Protein AF-A0A7G2RPE8-F1 (afdb_monomer)

Mean predicted aligned error: 5.91 Å

Secondary structure (DSSP, 8-state):
-GGG--S-EEEESPPPPPHHHHTSSTT-EEEEESS-TTTEEES-HHHHHHHTT-GGG--EEEEE--SSSS-S-EEEEE-PPP-TT--HHHHHHHHHHHHHHHHHHHHHHHHTT----B---S--EEE-GGG--HHHHHHHHHHHHTTHHHHHHHTHHHHHHHHHTT-SSBGGG-GGGGGHHHHHHHTTSS--

Nearest PDB structures (foldseek):
  4nv1-assembly2_E  TM=8.285E-01  e=4.663E-10  Francisella tularensis subsp. tularensis SCHU S4
  4pzu-assembly1_B  TM=8.183E-01  e=1.071E-08  Mycobacterium tuberculosis
  4yfy-assembly1_B  TM=7.714E-01  e=1.971E-09  Providencia alcalifaciens
  6ci5-assembly1_A  TM=8.864E-01  e=1.797E-07  Anoxybacillus ayderensis G10
  6mfz-assembly1_A  TM=8.337E-01  e=9.601E-08  Brevibacillus parabrevis

Foldseek 3Di:
DLVVQAQEAEDEPDDQDDPVVQPRHVNGYKYKAQWDFLAEWEPLRLLVCLLVLNNLRGWIWIAGDDNDTSFHWTQEIEAFDQDQPDASVNSSVRRVVRSVVSVVVQVVCVVVVNGDTHGRPHGHDYDYPVNCDPVSNVSSVVSSVVRSSVVCVVVVVVSNVVVVVPGDHYPVPDPVVVVVVVVVVVVVPPPD

Radius of gyration: 17.55 Å; Cα contacts (8 Å, |Δi|>4): 307; chains: 1; bounding box: 44×38×46 Å

Structure (mmCIF, N/CA/C/O backbone):
data_AF-A0A7G2RPE8-F1
#
_entry.id   AF-A0A7G2RPE8-F1
#
loop_
_atom_site.group_PDB
_atom_site.id
_atom_site.type_symbol
_atom_site.label_atom_id
_atom_site.label_alt_id
_atom_site.label_comp_id
_atom_site.label_asym_id
_atom_site.label_entity_id
_atom_site.label_seq_id
_atom_site.pdbx_PDB_ins_code
_atom_site.Cartn_x
_atom_site.Cartn_y
_atom_site.Cartn_z
_atom_site.occupancy
_atom_site.B_iso_or_equiv
_atom_site.auth_seq_id
_atom_site.auth_comp_id
_atom_site.auth_asym_id
_atom_site.auth_atom_id
_atom_site.pdbx_PDB_model_num
ATOM 1 N N . MET A 1 1 ? -9.613 -12.582 23.463 1.00 71.94 1 MET A N 1
ATOM 2 C CA . MET A 1 1 ? -9.744 -11.246 22.841 1.00 71.94 1 MET A CA 1
ATOM 3 C C . MET A 1 1 ? -10.713 -10.345 23.592 1.00 71.94 1 MET A C 1
ATOM 5 O O . MET A 1 1 ? -10.233 -9.363 24.126 1.00 71.94 1 MET A O 1
ATOM 9 N N . ARG A 1 2 ? -12.012 -10.669 23.733 1.00 75.06 2 ARG A N 1
ATOM 10 C CA . ARG A 1 2 ? -12.963 -9.795 24.466 1.00 75.06 2 ARG A CA 1
ATOM 11 C C . ARG A 1 2 ? -12.517 -9.439 25.895 1.00 75.06 2 ARG A C 1
ATOM 13 O O . ARG A 1 2 ? -12.570 -8.281 26.270 1.00 75.06 2 ARG A O 1
ATOM 20 N N . ASN A 1 3 ? -11.965 -10.400 26.638 1.00 85.75 3 ASN A N 1
ATOM 21 C CA . ASN A 1 3 ? -11.472 -10.167 28.005 1.00 85.75 3 ASN A CA 1
ATOM 22 C C . ASN A 1 3 ? -10.206 -9.293 28.088 1.00 85.75 3 ASN A C 1
ATOM 24 O O . ASN A 1 3 ? -9.852 -8.875 29.181 1.00 85.75 3 ASN A O 1
ATOM 28 N N . LEU A 1 4 ? -9.509 -9.055 26.969 1.00 87.19 4 LEU A N 1
ATOM 29 C CA . LEU A 1 4 ? -8.326 -8.186 26.940 1.00 87.19 4 LEU A CA 1
ATOM 30 C C . LEU A 1 4 ? -8.699 -6.708 26.777 1.00 87.19 4 LEU A C 1
ATOM 32 O O . LEU A 1 4 ? -7.850 -5.864 27.017 1.00 87.19 4 LEU A O 1
ATOM 36 N N . ASN A 1 5 ? -9.938 -6.415 26.357 1.00 87.38 5 ASN A N 1
ATOM 37 C CA . ASN A 1 5 ? -10.459 -5.067 26.122 1.00 87.38 5 ASN A CA 1
ATOM 38 C C . ASN A 1 5 ? -9.469 -4.123 25.393 1.00 87.38 5 ASN A C 1
ATOM 40 O O . ASN A 1 5 ? -9.134 -3.071 25.934 1.00 87.38 5 ASN A O 1
ATOM 44 N N . PRO A 1 6 ? -8.952 -4.506 24.207 1.00 92.38 6 PRO A N 1
ATOM 45 C CA . PRO A 1 6 ? -7.973 -3.688 23.501 1.00 92.38 6 PRO A CA 1
ATOM 46 C C . PRO A 1 6 ? -8.603 -2.390 22.982 1.00 92.38 6 PRO A C 1
ATOM 48 O O . PRO A 1 6 ? -9.714 -2.405 22.458 1.00 92.38 6 PRO A O 1
ATOM 51 N N . ASP A 1 7 ? -7.867 -1.283 23.036 1.00 92.75 7 ASP A N 1
ATOM 52 C CA . ASP A 1 7 ? -8.291 -0.028 22.405 1.00 92.75 7 ASP A CA 1
ATOM 53 C C . ASP A 1 7 ? -8.219 -0.110 20.871 1.00 92.75 7 ASP A C 1
ATOM 55 O O . ASP A 1 7 ? -9.132 0.345 20.181 1.00 92.75 7 ASP A O 1
ATOM 59 N N . VAL A 1 8 ? -7.172 -0.755 20.344 1.00 94.50 8 VAL A N 1
ATOM 60 C CA . VAL A 1 8 ? -6.906 -1.002 18.915 1.00 94.50 8 VAL A CA 1
ATOM 61 C C . VAL A 1 8 ? -6.387 -2.430 18.737 1.00 94.50 8 VAL A C 1
ATOM 63 O O . VAL A 1 8 ? -5.680 -2.958 19.594 1.00 94.50 8 VAL A O 1
ATOM 66 N N . ILE A 1 9 ? -6.688 -3.054 17.598 1.00 95.12 9 ILE A N 1
ATOM 67 C CA . ILE A 1 9 ? -5.974 -4.251 17.125 1.00 95.12 9 ILE A CA 1
ATOM 68 C C . ILE A 1 9 ? -5.207 -3.868 15.862 1.00 95.12 9 ILE A C 1
ATOM 70 O O . ILE A 1 9 ? -5.810 -3.354 14.931 1.00 95.12 9 ILE A O 1
ATOM 74 N N . ALA A 1 10 ? -3.907 -4.147 15.802 1.00 94.81 10 ALA A N 1
AT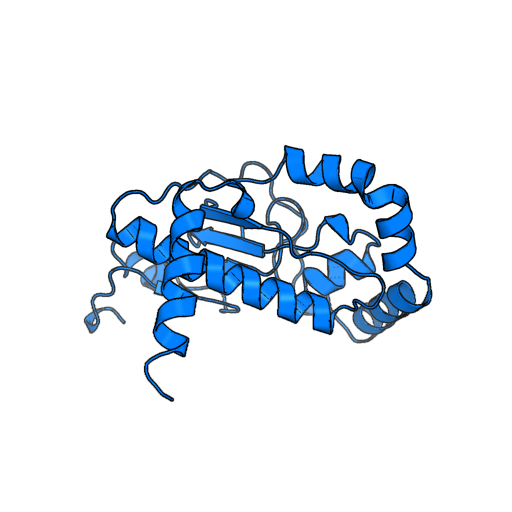OM 75 C CA . ALA A 1 10 ? -3.104 -3.966 14.594 1.00 94.81 10 ALA A CA 1
ATOM 76 C C . ALA A 1 10 ? -2.748 -5.328 13.987 1.00 94.81 10 ALA A C 1
ATOM 78 O O . ALA A 1 10 ? -2.303 -6.231 14.697 1.00 94.81 10 ALA A O 1
ATOM 79 N N . VAL A 1 11 ? -2.941 -5.477 12.677 1.00 94.44 11 VAL A N 1
ATOM 80 C CA . VAL A 1 11 ? -2.613 -6.689 11.923 1.00 94.44 11 VAL A CA 1
ATOM 81 C C . VAL A 1 11 ? -1.707 -6.383 10.732 1.00 94.44 11 VAL A C 1
ATOM 83 O O . VAL A 1 11 ? -1.686 -5.275 10.200 1.00 94.44 11 VAL A O 1
ATOM 86 N N . CYS A 1 12 ? -0.936 -7.387 10.324 1.00 90.62 12 CYS A N 1
ATOM 87 C CA . CYS A 1 12 ? -0.101 -7.377 9.129 1.00 90.62 12 CYS A CA 1
ATOM 88 C C . CYS A 1 12 ? -0.075 -8.810 8.586 1.00 90.62 12 CYS A C 1
ATOM 90 O O . CYS A 1 12 ? 0.381 -9.718 9.281 1.00 90.62 12 CYS A O 1
ATOM 92 N N . GLY A 1 13 ? -0.603 -9.033 7.380 1.00 76.88 13 GLY A N 1
ATOM 93 C CA . GLY A 1 13 ? -0.666 -10.375 6.782 1.00 76.88 13 GLY A CA 1
ATOM 94 C C . GLY A 1 13 ? -1.623 -11.349 7.490 1.00 76.88 13 GLY A C 1
ATOM 95 O O . GLY A 1 13 ? -1.329 -12.539 7.583 1.00 76.88 13 GLY A O 1
ATOM 96 N N . ALA A 1 14 ? -2.752 -10.861 8.013 1.00 73.25 14 ALA A N 1
ATOM 97 C CA . ALA A 1 14 ? -3.771 -11.706 8.638 1.00 73.25 14 ALA A CA 1
ATOM 98 C C . ALA A 1 14 ? -4.755 -12.300 7.611 1.00 73.25 14 ALA A C 1
ATOM 100 O O . ALA A 1 14 ? -5.035 -11.706 6.572 1.00 73.25 14 ALA A O 1
ATOM 101 N N . SER A 1 15 ? -5.329 -13.465 7.929 1.00 75.69 15 SER A N 1
ATOM 102 C CA . SER A 1 15 ? -6.512 -13.979 7.226 1.00 75.69 15 SER A CA 1
ATOM 103 C C . SER A 1 15 ? -7.733 -13.088 7.479 1.00 75.69 15 SER A C 1
ATOM 105 O O . SER A 1 15 ? -7.753 -12.342 8.459 1.00 75.69 15 SER A O 1
ATOM 107 N N . ILE A 1 16 ? -8.786 -13.236 6.665 1.00 79.62 16 ILE A N 1
ATOM 108 C CA . ILE A 1 16 ? -10.063 -12.527 6.855 1.00 79.62 16 ILE A CA 1
ATOM 109 C C . ILE A 1 16 ? -10.526 -12.661 8.312 1.00 79.62 16 ILE A C 1
ATOM 111 O O . ILE A 1 16 ? -10.726 -13.768 8.825 1.00 79.62 16 ILE A O 1
ATOM 115 N N . LEU A 1 17 ? -10.676 -11.518 8.979 1.00 81.50 17 LEU A N 1
ATOM 116 C CA . LEU A 1 17 ? -11.147 -11.442 10.354 1.00 81.50 17 LEU A CA 1
ATOM 117 C C . LEU A 1 17 ? -12.674 -11.527 10.373 1.00 81.50 17 LEU A C 1
ATOM 119 O O . LEU A 1 17 ? -13.359 -10.900 9.569 1.00 81.50 17 LEU A O 1
ATOM 123 N N . LYS A 1 18 ? -13.223 -12.306 11.308 1.00 84.44 18 LYS A N 1
ATOM 124 C CA . LYS A 1 18 ? -14.679 -12.404 11.492 1.00 84.44 18 LYS A CA 1
ATOM 125 C C . LYS A 1 18 ? -15.233 -11.084 12.033 1.00 84.44 18 LYS A C 1
ATOM 127 O O . LYS A 1 18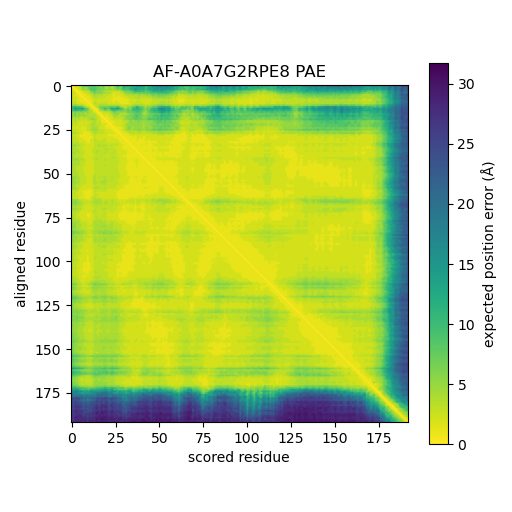 ? -14.575 -10.443 12.850 1.00 84.44 18 LYS A O 1
ATOM 132 N N . ALA A 1 19 ? -16.473 -10.747 11.674 1.00 83.81 19 ALA A N 1
ATOM 133 C CA . ALA A 1 19 ? -17.155 -9.532 12.135 1.00 83.81 19 ALA A CA 1
ATOM 134 C C . ALA A 1 19 ? -17.104 -9.353 13.668 1.00 83.81 19 ALA A C 1
ATOM 136 O O . ALA A 1 19 ? -16.764 -8.280 14.156 1.00 83.81 19 ALA A O 1
ATOM 137 N N . ASP A 1 20 ? -17.306 -10.438 14.425 1.00 86.06 20 ASP A N 1
ATOM 138 C CA . ASP A 1 20 ? -17.231 -10.437 15.894 1.00 86.06 20 ASP A CA 1
ATOM 139 C C . ASP A 1 20 ? -15.871 -10.018 16.469 1.00 86.06 20 ASP A C 1
ATOM 141 O O . ASP A 1 20 ? -15.799 -9.684 17.651 1.00 86.06 20 ASP A O 1
ATOM 145 N N . MET A 1 21 ? -14.789 -10.111 15.686 1.00 86.56 21 MET A N 1
ATOM 146 C CA . MET A 1 21 ? -13.464 -9.614 16.066 1.00 86.56 21 MET A CA 1
ATOM 147 C C . MET A 1 21 ? -13.285 -8.139 15.723 1.00 86.56 21 MET A C 1
ATOM 149 O O . MET A 1 21 ? -12.659 -7.422 16.501 1.00 86.56 21 MET A O 1
ATOM 153 N N . LEU A 1 22 ? -13.837 -7.693 14.590 1.00 86.94 22 LEU A N 1
ATOM 154 C CA . LEU A 1 22 ? -13.747 -6.302 14.139 1.00 86.94 22 LEU A CA 1
ATOM 155 C C . LEU A 1 22 ? -14.432 -5.340 15.115 1.00 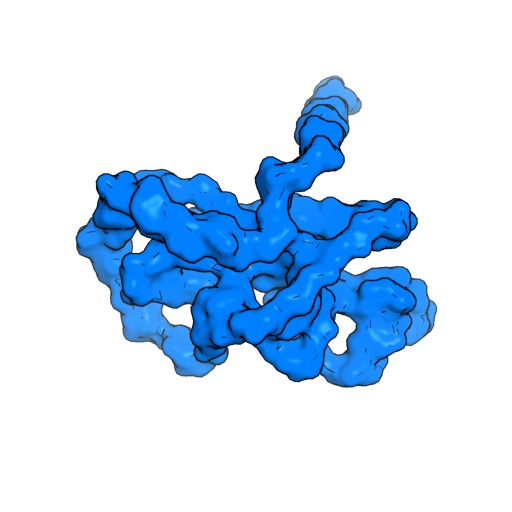86.94 22 LEU A C 1
ATOM 157 O O . LEU A 1 22 ? -13.980 -4.213 15.280 1.00 86.94 22 LEU A O 1
ATOM 161 N N . SER A 1 23 ? -15.475 -5.807 15.806 1.00 87.69 23 SER A N 1
ATOM 162 C CA . SER A 1 23 ? -16.225 -5.018 16.787 1.00 87.69 23 SER A CA 1
ATOM 163 C C . SER A 1 23 ? -15.623 -5.005 18.199 1.00 87.69 23 SER A C 1
ATOM 165 O O . SER A 1 23 ? -16.226 -4.424 19.097 1.00 87.69 23 SER A O 1
ATOM 167 N N . ILE A 1 24 ? -14.514 -5.715 18.451 1.00 91.19 24 ILE A N 1
ATOM 168 C CA . ILE A 1 24 ? -13.908 -5.794 19.794 1.00 91.19 24 ILE A CA 1
ATOM 169 C C . ILE A 1 24 ? -13.199 -4.489 20.174 1.00 91.19 24 ILE A C 1
ATOM 171 O O . ILE A 1 24 ? -13.493 -3.975 21.252 1.00 91.19 24 ILE A O 1
ATOM 175 N N . PRO A 1 25 ? -12.247 -3.973 19.371 1.00 93.31 25 PRO A N 1
ATOM 176 C CA . PRO A 1 25 ? -11.501 -2.788 19.760 1.00 93.31 25 PRO A CA 1
ATOM 177 C C . PRO A 1 25 ? -12.330 -1.514 19.632 1.00 93.31 25 PRO A C 1
ATOM 179 O O . PRO A 1 25 ? -13.000 -1.296 18.623 1.00 93.31 25 PRO A O 1
ATOM 182 N N . LYS A 1 26 ? -12.214 -0.634 20.630 1.00 91.62 26 LYS A N 1
ATOM 183 C CA . LYS A 1 26 ? -12.925 0.655 20.682 1.00 91.62 26 LYS A CA 1
ATOM 184 C C . LYS A 1 26 ? -12.671 1.524 19.448 1.00 91.62 26 LYS A C 1
ATOM 186 O O . LYS A 1 26 ? -13.580 2.202 18.978 1.00 91.62 26 LYS A O 1
ATOM 191 N N . HIS A 1 27 ? -11.443 1.508 18.945 1.00 94.12 27 HIS A N 1
ATOM 192 C CA . HIS A 1 27 ? -11.002 2.321 17.817 1.00 94.12 27 HIS A CA 1
ATOM 193 C C . HIS A 1 27 ? -10.847 1.507 16.525 1.00 94.12 27 HIS A C 1
ATOM 195 O O . HIS A 1 27 ? -10.317 2.018 15.547 1.00 94.12 27 HIS A O 1
ATOM 201 N N . GLY A 1 28 ? -11.329 0.261 16.492 1.00 93.94 28 GLY A N 1
ATOM 202 C CA . GLY A 1 28 ? -11.289 -0.584 15.302 1.00 93.94 28 GLY A CA 1
ATOM 203 C C . GLY A 1 28 ? -9.988 -1.370 15.121 1.00 93.94 28 GLY A C 1
ATOM 204 O O . GLY A 1 28 ? -9.100 -1.408 15.981 1.00 93.94 28 GLY A O 1
ATOM 205 N N . VAL A 1 29 ? -9.918 -2.071 13.991 1.00 96.31 29 VAL A N 1
ATOM 206 C CA . VAL A 1 29 ? -8.777 -2.908 13.612 1.00 96.31 29 VAL A CA 1
ATOM 207 C C . VAL A 1 29 ? -8.006 -2.214 12.497 1.00 96.31 29 VAL A C 1
ATOM 209 O O . VAL A 1 29 ? -8.590 -1.876 11.471 1.00 96.31 29 VAL A O 1
ATOM 212 N N . LEU A 1 30 ? -6.706 -2.024 12.683 1.00 97.38 30 LEU A N 1
ATOM 213 C CA . LEU A 1 30 ? -5.786 -1.485 11.690 1.00 97.38 30 LEU A CA 1
ATOM 214 C C . LEU A 1 30 ? -5.102 -2.614 10.932 1.00 97.38 30 LEU A C 1
ATOM 216 O O . LEU A 1 30 ? -4.682 -3.595 11.542 1.00 97.38 30 LEU A O 1
ATOM 220 N N . ASN A 1 31 ? -4.916 -2.446 9.629 1.00 97.69 31 ASN A N 1
ATOM 221 C CA . ASN A 1 31 ? -4.109 -3.337 8.806 1.00 97.69 31 ASN A CA 1
ATOM 222 C C . ASN A 1 31 ? -2.963 -2.577 8.140 1.00 97.69 31 ASN A C 1
ATOM 224 O O . ASN A 1 31 ? -3.161 -1.484 7.609 1.00 97.69 31 ASN A O 1
ATOM 228 N N . LEU A 1 32 ? -1.778 -3.184 8.162 1.00 97.69 32 LEU A N 1
ATOM 229 C CA . LEU A 1 32 ? -0.651 -2.823 7.311 1.00 97.69 32 LEU A CA 1
ATOM 230 C C . LEU A 1 32 ? -0.732 -3.685 6.050 1.00 97.69 32 LEU A C 1
ATOM 232 O O . LEU A 1 32 ? -0.461 -4.887 6.079 1.00 97.69 32 LEU A O 1
ATOM 236 N N . HIS A 1 33 ? -1.068 -3.043 4.938 1.00 97.75 33 HIS A N 1
ATOM 237 C CA . HIS A 1 33 ? -1.098 -3.644 3.613 1.00 97.75 33 HIS A CA 1
ATOM 238 C C . HIS A 1 33 ? 0.129 -3.224 2.796 1.00 97.75 33 HIS A C 1
ATOM 240 O O . HIS A 1 33 ? 0.474 -2.045 2.731 1.00 97.75 33 HIS A O 1
ATOM 246 N N . GLY A 1 34 ? 0.784 -4.182 2.137 1.00 97.00 34 GLY A N 1
ATOM 247 C CA . GLY A 1 34 ? 2.003 -3.966 1.345 1.00 97.00 34 GLY A CA 1
ATOM 248 C C . GLY A 1 34 ? 1.765 -3.416 -0.065 1.00 97.00 34 GLY A C 1
ATOM 249 O O . GLY A 1 34 ? 2.609 -3.599 -0.944 1.00 97.00 34 GLY A O 1
ATOM 250 N N . GLY A 1 35 ? 0.596 -2.836 -0.331 1.00 97.12 35 GLY A N 1
ATOM 251 C CA . GLY A 1 35 ? 0.254 -2.219 -1.608 1.00 97.12 35 GLY A CA 1
ATOM 252 C C . GLY A 1 35 ? -0.461 -0.887 -1.425 1.00 97.12 35 GLY A C 1
ATOM 253 O O . GLY A 1 35 ? -0.950 -0.557 -0.345 1.00 97.12 35 GLY A O 1
ATOM 254 N N . LEU A 1 36 ? -0.545 -0.117 -2.507 1.00 97.88 36 LEU A N 1
ATOM 255 C CA . LEU A 1 36 ? -1.416 1.054 -2.594 1.00 97.88 36 LEU A CA 1
ATOM 256 C C . LEU A 1 36 ? -2.830 0.578 -2.955 1.00 97.88 36 LEU A C 1
ATOM 258 O O . LEU A 1 36 ? -3.049 0.158 -4.091 1.00 97.88 36 LEU A O 1
ATOM 262 N N . SER A 1 37 ? -3.778 0.599 -2.013 1.00 97.56 37 SER A N 1
ATOM 263 C CA . SER A 1 37 ? -5.096 -0.057 -2.157 1.00 97.56 37 SER A CA 1
ATOM 264 C C . SER A 1 37 ? -5.935 0.391 -3.364 1.00 97.56 37 SER A C 1
ATOM 266 O O . SER A 1 37 ? -6.759 -0.374 -3.871 1.00 97.56 37 SER A O 1
ATOM 268 N N . GLN A 1 38 ? -5.710 1.597 -3.880 1.00 96.94 38 GLN A N 1
ATOM 269 C CA . GLN A 1 38 ? -6.339 2.106 -5.101 1.00 96.94 38 GLN A CA 1
ATOM 270 C C . GLN A 1 38 ? -5.776 1.484 -6.391 1.00 96.94 38 GLN A C 1
ATOM 272 O O . GLN A 1 38 ? -6.420 1.540 -7.435 1.00 96.94 38 GLN A O 1
ATOM 277 N N . PHE A 1 39 ? -4.618 0.823 -6.318 1.00 97.56 39 PHE A N 1
ATOM 278 C CA . PHE A 1 39 ? -3.953 0.168 -7.447 1.00 97.56 39 PHE A CA 1
ATOM 279 C C . PHE A 1 39 ? -3.818 -1.353 -7.266 1.00 97.56 39 PHE A C 1
ATOM 281 O O . PHE A 1 39 ? -4.097 -2.110 -8.203 1.00 97.56 39 PHE A O 1
ATOM 288 N N . TYR A 1 40 ? -3.426 -1.798 -6.068 1.00 98.00 40 TYR A N 1
ATOM 289 C CA . TYR A 1 40 ? -3.072 -3.177 -5.730 1.00 98.00 40 TYR A CA 1
ATOM 290 C C . TYR A 1 40 ? -3.580 -3.559 -4.335 1.00 98.00 40 TYR A C 1
ATOM 292 O O . TYR A 1 40 ? -3.121 -3.021 -3.328 1.00 98.00 40 TYR A O 1
ATOM 300 N N . ARG A 1 41 ? -4.485 -4.536 -4.280 1.00 97.62 41 ARG A N 1
ATOM 301 C CA . ARG A 1 41 ? -5.055 -5.137 -3.063 1.00 97.62 41 ARG A CA 1
ATOM 302 C C . ARG A 1 41 ? -4.732 -6.625 -2.995 1.00 97.62 41 ARG A C 1
ATOM 304 O O . ARG A 1 41 ? -4.507 -7.256 -4.031 1.00 97.62 41 ARG A O 1
ATOM 311 N N . GLY A 1 42 ? -4.780 -7.192 -1.798 1.00 95.81 42 GLY A N 1
ATOM 312 C CA . GLY A 1 42 ? -4.531 -8.600 -1.538 1.00 95.81 42 GLY A CA 1
ATOM 313 C C . GLY A 1 42 ? -3.050 -8.908 -1.342 1.00 95.81 42 GLY A C 1
ATOM 314 O O . GLY A 1 42 ? -2.326 -8.194 -0.659 1.00 95.81 42 GLY A O 1
ATOM 315 N N . LEU A 1 43 ? -2.586 -10.013 -1.914 1.00 96.00 43 LEU A N 1
ATOM 316 C CA . LEU A 1 43 ? -1.285 -10.594 -1.586 1.00 96.00 43 LEU A CA 1
ATOM 317 C C . LEU A 1 43 ? -0.238 -10.325 -2.670 1.00 96.00 43 LEU A C 1
ATOM 319 O O . LEU A 1 43 ? -0.569 -10.103 -3.833 1.00 96.00 43 LEU A O 1
ATOM 323 N N . PHE A 1 44 ? 1.042 -10.396 -2.287 1.00 96.81 44 PHE A N 1
ATOM 324 C CA . PHE A 1 44 ? 2.196 -10.285 -3.194 1.00 96.81 44 PHE A CA 1
ATOM 325 C C . PHE A 1 44 ? 2.201 -8.999 -4.041 1.00 96.81 44 PHE A C 1
ATOM 327 O O . PHE A 1 44 ? 2.674 -8.985 -5.174 1.00 96.81 44 PHE A O 1
ATOM 334 N N . THR A 1 45 ? 1.652 -7.902 -3.519 1.00 97.75 45 THR A N 1
ATOM 335 C CA . THR A 1 45 ? 1.436 -6.653 -4.268 1.00 97.75 45 THR A CA 1
ATOM 336 C C . THR A 1 45 ? 2.724 -6.033 -4.801 1.00 97.75 45 THR A C 1
ATOM 338 O O . THR A 1 45 ? 2.729 -5.544 -5.930 1.00 97.75 45 THR A O 1
ATOM 341 N N . THR A 1 46 ? 3.829 -6.119 -4.055 1.00 98.06 46 THR A N 1
ATOM 342 C CA . THR A 1 46 ? 5.161 -5.719 -4.538 1.00 98.06 46 THR A CA 1
ATOM 343 C C . THR A 1 46 ? 5.582 -6.541 -5.757 1.00 98.06 46 THR A C 1
ATOM 345 O O . THR A 1 46 ? 5.981 -5.977 -6.775 1.00 98.06 46 THR A O 1
ATOM 348 N N . ASP A 1 47 ? 5.455 -7.869 -5.698 1.00 98.44 47 ASP A N 1
ATOM 349 C CA . ASP A 1 47 ? 5.780 -8.745 -6.823 1.00 98.44 47 ASP A CA 1
ATOM 350 C C . ASP A 1 47 ? 4.879 -8.481 -8.032 1.00 98.44 47 ASP A C 1
ATOM 352 O O . ASP A 1 47 ? 5.373 -8.457 -9.158 1.00 98.44 47 ASP A O 1
ATOM 356 N N . TRP A 1 48 ? 3.580 -8.252 -7.820 1.00 98.56 48 TRP A N 1
ATOM 357 C CA . TRP A 1 48 ? 2.638 -7.949 -8.897 1.00 98.56 48 TRP A CA 1
ATOM 358 C C . TRP A 1 48 ? 2.923 -6.612 -9.579 1.00 98.56 48 TRP A C 1
ATOM 360 O O . TRP A 1 48 ? 2.824 -6.527 -10.803 1.00 98.56 48 TRP A O 1
ATOM 370 N N . ALA A 1 49 ? 3.326 -5.588 -8.827 1.00 98.38 49 ALA A N 1
ATOM 371 C CA . ALA A 1 49 ? 3.751 -4.312 -9.395 1.00 98.38 49 ALA A CA 1
ATOM 372 C C . ALA A 1 49 ? 4.954 -4.500 -10.336 1.00 98.38 49 ALA A C 1
ATOM 374 O O . ALA A 1 49 ? 4.940 -4.031 -11.474 1.00 98.38 49 ALA A O 1
ATOM 375 N N . ILE A 1 50 ? 5.955 -5.282 -9.923 1.00 98.62 50 ILE A N 1
ATOM 376 C CA . ILE A 1 50 ? 7.107 -5.615 -10.774 1.00 98.62 50 ILE A CA 1
ATOM 377 C C . ILE A 1 50 ? 6.700 -6.495 -11.964 1.00 98.62 50 ILE A C 1
ATOM 379 O O . ILE A 1 50 ? 7.106 -6.230 -13.098 1.00 98.62 50 ILE A O 1
ATOM 383 N N . TYR A 1 51 ? 5.860 -7.507 -11.739 1.00 98.69 51 TYR A N 1
ATOM 384 C CA . TYR A 1 51 ? 5.324 -8.394 -12.775 1.00 98.69 51 TYR A CA 1
ATOM 385 C C . TYR A 1 51 ? 4.633 -7.603 -13.899 1.00 98.69 51 TYR A C 1
ATOM 387 O O . TYR A 1 51 ? 4.888 -7.847 -15.084 1.00 98.69 51 TYR A O 1
ATOM 395 N N . ASN A 1 52 ? 3.815 -6.615 -13.524 1.00 98.56 52 ASN A N 1
ATOM 396 C CA . ASN A 1 52 ? 3.067 -5.747 -14.436 1.00 98.56 52 ASN A CA 1
ATOM 397 C C . ASN A 1 52 ? 3.910 -4.621 -15.051 1.00 98.56 52 ASN A C 1
ATOM 399 O O . ASN A 1 52 ? 3.391 -3.842 -15.845 1.00 98.56 52 ASN A O 1
ATOM 403 N N . ARG A 1 53 ? 5.208 -4.545 -14.732 1.00 98.38 53 ARG A N 1
ATOM 404 C CA . ARG A 1 53 ? 6.105 -3.452 -15.136 1.00 98.38 53 ARG A CA 1
ATOM 405 C C . ARG A 1 53 ? 5.644 -2.085 -14.633 1.00 98.38 53 ARG A C 1
ATOM 407 O O . ARG A 1 53 ? 5.845 -1.086 -15.316 1.00 98.38 53 ARG A O 1
ATOM 414 N N . GLU A 1 54 ? 5.097 -2.034 -13.423 1.00 98.19 54 GLU A N 1
ATOM 415 C CA . GLU A 1 54 ? 4.622 -0.828 -12.736 1.00 98.19 54 GLU A CA 1
ATOM 416 C C . GLU A 1 54 ? 5.344 -0.585 -11.385 1.00 98.19 54 GLU A C 1
ATOM 418 O O . GLU A 1 54 ? 4.688 -0.569 -10.339 1.00 98.19 54 GLU A O 1
ATOM 423 N N . PRO A 1 55 ? 6.683 -0.404 -11.335 1.00 98.44 55 PRO A N 1
ATOM 424 C CA . PRO A 1 55 ? 7.379 -0.164 -10.066 1.00 98.44 55 PRO A CA 1
ATOM 425 C C . PRO A 1 55 ? 6.889 1.081 -9.311 1.00 98.44 55 PRO A C 1
ATOM 427 O O . PRO A 1 55 ? 6.986 1.134 -8.088 1.00 98.44 55 PRO A O 1
ATOM 430 N N . GLU A 1 56 ? 6.306 2.065 -10.000 1.00 97.69 56 GLU A N 1
ATOM 431 C CA . GLU A 1 56 ? 5.705 3.242 -9.370 1.00 97.69 56 GLU A CA 1
ATOM 432 C C . GLU A 1 56 ? 4.537 2.899 -8.432 1.00 97.69 56 GLU A C 1
ATOM 434 O O . GLU A 1 56 ? 4.243 3.661 -7.516 1.00 97.69 56 GLU A O 1
ATOM 439 N N . CYS A 1 57 ? 3.892 1.745 -8.617 1.00 97.88 57 CYS A N 1
ATOM 440 C CA . CYS A 1 57 ? 2.780 1.291 -7.785 1.00 97.88 57 CYS A CA 1
ATOM 441 C C . CYS A 1 57 ? 3.228 0.578 -6.496 1.00 97.88 57 CYS A C 1
ATOM 443 O O . CYS A 1 57 ? 2.379 0.210 -5.680 1.00 97.88 57 CYS A O 1
ATOM 445 N N . VAL A 1 58 ? 4.536 0.364 -6.298 1.00 98.44 58 VAL A N 1
ATOM 446 C CA . VAL A 1 58 ? 5.076 -0.194 -5.051 1.00 98.44 58 VAL A CA 1
ATOM 447 C C . VAL A 1 58 ? 4.903 0.828 -3.928 1.00 98.44 58 VAL A C 1
ATOM 449 O O . VAL A 1 58 ? 5.344 1.974 -4.030 1.00 98.44 58 VAL A O 1
ATOM 452 N N . GLY A 1 59 ? 4.278 0.397 -2.837 1.00 98.06 59 GLY A N 1
ATOM 453 C CA . GLY A 1 59 ? 3.996 1.224 -1.671 1.00 98.06 59 GLY A CA 1
ATOM 454 C C . GLY A 1 59 ? 3.283 0.430 -0.589 1.00 98.06 59 GLY A C 1
ATOM 455 O O . GLY A 1 59 ? 3.038 -0.759 -0.757 1.00 98.06 59 GLY A O 1
ATOM 456 N N . ALA A 1 60 ? 2.951 1.085 0.515 1.00 98.38 60 ALA A N 1
ATOM 457 C CA . ALA A 1 60 ? 2.176 0.504 1.604 1.00 98.38 60 ALA A CA 1
ATOM 458 C C . ALA A 1 60 ? 0.974 1.389 1.941 1.00 98.38 60 ALA A C 1
ATOM 460 O O . ALA A 1 60 ? 1.006 2.604 1.735 1.00 98.38 60 ALA A O 1
ATOM 461 N N . THR A 1 61 ? -0.059 0.762 2.495 1.00 98.56 61 THR A N 1
ATOM 462 C CA . THR A 1 61 ? -1.271 1.406 3.002 1.00 98.56 61 THR A CA 1
ATOM 463 C C . THR A 1 61 ? -1.509 0.946 4.438 1.00 98.56 61 THR A C 1
ATOM 465 O O . THR A 1 61 ? -1.569 -0.254 4.697 1.00 98.56 61 THR A O 1
ATOM 468 N N . VAL A 1 62 ? -1.683 1.884 5.367 1.00 98.50 62 VAL A N 1
ATOM 469 C CA . VAL A 1 62 ? -2.271 1.613 6.685 1.00 98.50 62 VAL A CA 1
ATOM 470 C C . VAL A 1 62 ? -3.718 2.075 6.654 1.00 98.50 62 VAL A C 1
ATOM 472 O O . VAL A 1 62 ? -3.990 3.239 6.361 1.00 98.50 62 VAL A O 1
ATOM 475 N N . HIS A 1 63 ? -4.646 1.164 6.926 1.00 98.00 63 HIS A N 1
ATOM 476 C CA . HIS A 1 63 ? -6.081 1.421 6.824 1.00 98.00 63 HIS A CA 1
ATOM 477 C C . HIS A 1 63 ? -6.863 0.698 7.922 1.00 98.00 63 HIS A C 1
ATOM 479 O O . HIS A 1 63 ? -6.370 -0.255 8.531 1.00 98.00 63 HIS A O 1
ATOM 485 N N . PHE A 1 64 ? -8.104 1.123 8.148 1.00 97.25 64 PHE A N 1
ATOM 486 C CA . PHE A 1 64 ? -9.053 0.364 8.954 1.00 97.25 64 PHE A CA 1
ATOM 487 C C . PHE A 1 64 ? -9.530 -0.873 8.193 1.00 97.25 64 PHE A C 1
ATOM 489 O O . PHE A 1 64 ? -9.817 -0.812 6.997 1.00 97.25 64 PHE A O 1
ATOM 496 N N . VAL A 1 65 ? -9.622 -2.014 8.870 1.00 95.44 65 VAL A N 1
ATOM 497 C CA . VAL A 1 65 ? -10.165 -3.242 8.283 1.00 95.44 65 VAL A CA 1
ATOM 498 C C . VAL A 1 65 ? -11.664 -3.070 8.047 1.00 95.44 65 VAL A C 1
ATOM 500 O O . VAL A 1 65 ? -12.401 -2.658 8.942 1.00 95.44 65 VAL A O 1
ATOM 503 N N . SER A 1 66 ? -12.099 -3.412 6.837 1.00 91.56 66 SER A N 1
ATOM 504 C CA . SER A 1 66 ? -13.502 -3.461 6.425 1.00 91.56 66 SER A CA 1
ATOM 505 C C . SER A 1 66 ? -13.929 -4.926 6.206 1.00 91.56 66 SER A C 1
ATOM 507 O O . SER A 1 66 ? -13.142 -5.846 6.430 1.00 91.56 66 SER A O 1
ATOM 509 N N . GLU A 1 67 ? -15.172 -5.171 5.786 1.00 88.31 67 GLU A N 1
ATOM 510 C CA . GLU A 1 67 ? -15.617 -6.511 5.370 1.00 88.31 67 GLU A CA 1
ATOM 511 C C . GLU A 1 67 ? -14.893 -7.019 4.107 1.00 88.31 67 GLU A C 1
ATOM 513 O O . GLU A 1 67 ? -14.803 -8.227 3.882 1.00 88.31 67 GLU A O 1
ATOM 518 N N . GLY A 1 68 ? -14.393 -6.106 3.269 1.00 90.56 68 GLY A N 1
ATOM 519 C CA . GLY A 1 68 ? -13.651 -6.421 2.055 1.00 90.56 68 GLY A CA 1
ATOM 520 C C . GLY A 1 68 ? -12.142 -6.589 2.268 1.00 90.56 68 GLY A C 1
ATOM 521 O O . GLY A 1 68 ? -11.602 -6.433 3.361 1.00 90.56 68 GLY A O 1
ATOM 522 N N . VAL A 1 69 ? -11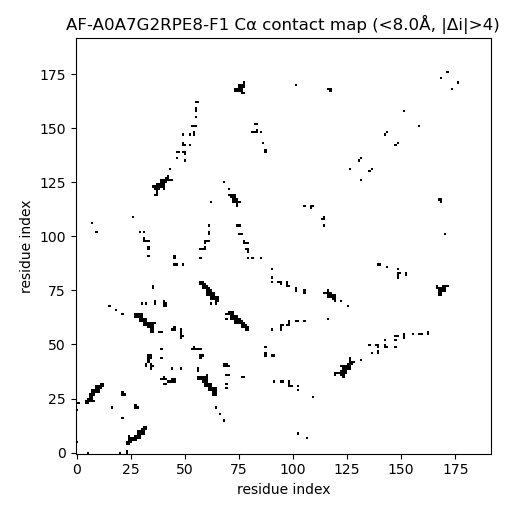.441 -6.934 1.182 1.00 93.44 69 VAL A N 1
ATOM 523 C CA . VAL A 1 69 ? -9.980 -7.120 1.184 1.00 93.44 69 VAL A CA 1
ATOM 524 C C . VAL A 1 69 ? -9.289 -5.805 0.836 1.00 93.44 69 VAL A C 1
ATOM 526 O O . VAL A 1 69 ? -9.477 -5.288 -0.272 1.00 93.44 69 VAL A O 1
ATOM 529 N N . ASP A 1 70 ? -8.495 -5.304 1.786 1.00 95.06 70 ASP A N 1
ATOM 530 C CA . ASP A 1 70 ? -7.656 -4.099 1.701 1.00 95.06 70 ASP A CA 1
ATOM 531 C C . ASP A 1 70 ? -8.373 -2.874 1.112 1.00 95.06 70 ASP A C 1
ATOM 533 O O . ASP A 1 70 ? -7.821 -2.158 0.273 1.00 95.06 70 ASP A O 1
ATOM 537 N N . ASP A 1 71 ? -9.633 -2.661 1.500 1.00 95.25 71 ASP A N 1
ATOM 538 C CA . ASP A 1 71 ? -10.520 -1.655 0.905 1.00 95.25 71 ASP A CA 1
ATOM 539 C C . ASP A 1 71 ? -11.217 -0.722 1.904 1.00 95.25 71 ASP A C 1
ATOM 541 O O . ASP A 1 71 ? -12.163 -0.026 1.531 1.00 95.25 71 ASP A O 1
ATOM 545 N N . GLY A 1 72 ? -10.775 -0.732 3.161 1.00 95.81 72 GLY A N 1
ATOM 546 C CA . GLY A 1 72 ? -11.290 0.174 4.179 1.00 95.81 72 GLY A CA 1
ATOM 547 C C . GLY A 1 72 ? -10.662 1.563 4.123 1.00 95.81 72 GLY A C 1
ATOM 548 O O . GLY A 1 72 ? -9.814 1.859 3.277 1.00 95.81 72 GLY A O 1
ATOM 549 N N . ASP A 1 73 ? -11.094 2.416 5.048 1.00 97.75 73 ASP A N 1
ATOM 550 C CA . ASP A 1 73 ? -10.673 3.813 5.099 1.00 97.75 73 ASP A CA 1
ATOM 551 C C . ASP A 1 73 ? -9.182 3.926 5.422 1.00 97.75 73 ASP A C 1
ATOM 553 O O . ASP A 1 73 ? -8.667 3.323 6.367 1.00 97.75 73 ASP A O 1
ATOM 557 N N . VAL A 1 74 ? -8.484 4.709 4.609 1.00 98.38 74 VAL A N 1
ATOM 558 C CA . VAL A 1 74 ? -7.030 4.809 4.585 1.00 98.38 74 VAL A CA 1
ATOM 559 C C . VAL A 1 74 ? -6.565 5.873 5.566 1.00 98.38 74 VAL A C 1
ATOM 561 O O . VAL A 1 74 ? -6.966 7.030 5.462 1.00 98.38 74 VAL A O 1
ATOM 564 N N . ILE A 1 75 ? -5.685 5.490 6.489 1.00 97.94 75 ILE A N 1
ATOM 565 C CA . ILE A 1 75 ? -5.032 6.410 7.427 1.00 97.94 75 ILE A CA 1
ATOM 566 C C . ILE A 1 75 ? -3.793 7.005 6.769 1.00 97.94 75 ILE A C 1
ATOM 568 O O . ILE A 1 75 ? -3.678 8.222 6.698 1.00 97.94 75 ILE A O 1
ATOM 572 N N . TYR A 1 76 ? -2.906 6.151 6.246 1.00 98.25 76 TYR A N 1
ATOM 573 C CA . TYR A 1 76 ? -1.653 6.562 5.618 1.00 98.25 76 TYR A CA 1
ATOM 574 C C . TYR A 1 76 ? -1.339 5.747 4.373 1.00 98.25 76 TYR A C 1
ATOM 576 O O . TYR A 1 76 ? -1.552 4.532 4.342 1.00 98.25 76 TYR A O 1
ATOM 584 N N . GLN A 1 77 ? -0.748 6.409 3.380 1.00 98.19 77 GLN A N 1
ATOM 585 C CA . GLN A 1 77 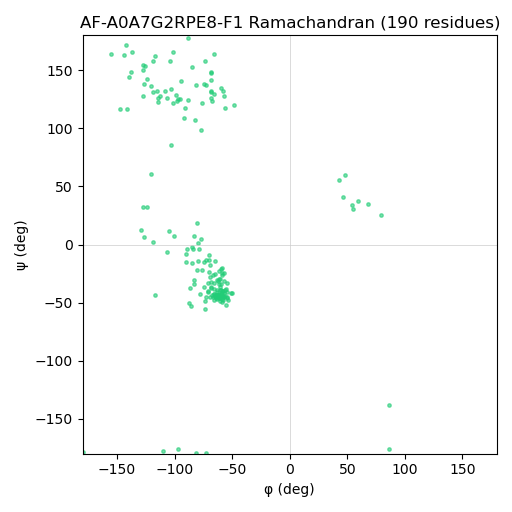? -0.045 5.746 2.287 1.00 98.19 77 GLN A CA 1
ATOM 586 C C . GLN A 1 77 ? 1.359 6.294 2.131 1.00 98.19 77 GLN A C 1
ATOM 588 O O . GLN A 1 77 ? 1.626 7.472 2.361 1.00 98.19 77 GLN A O 1
ATOM 593 N N . GLY A 1 78 ? 2.255 5.438 1.666 1.00 97.44 78 GLY A N 1
ATOM 594 C CA . GLY A 1 78 ? 3.615 5.840 1.370 1.00 97.44 78 GLY A CA 1
ATOM 595 C C . GLY A 1 78 ? 4.249 4.939 0.332 1.00 97.44 78 GLY A C 1
ATOM 596 O O . GLY A 1 78 ? 3.788 3.827 0.063 1.00 97.44 78 GLY A O 1
ATOM 597 N N . ARG A 1 79 ? 5.345 5.429 -0.239 1.00 97.44 79 ARG A N 1
ATOM 598 C CA . ARG A 1 79 ? 6.150 4.690 -1.205 1.00 97.44 79 ARG A CA 1
ATOM 599 C C . ARG A 1 79 ? 7.604 4.660 -0.751 1.00 97.44 79 ARG A C 1
ATOM 601 O O . ARG A 1 79 ? 8.103 5.685 -0.288 1.00 97.44 79 ARG A O 1
ATOM 608 N N . PRO A 1 80 ? 8.295 3.516 -0.870 1.00 97.00 80 PRO A N 1
ATOM 609 C CA . PRO A 1 80 ? 9.721 3.472 -0.605 1.00 97.00 80 PRO A CA 1
ATOM 610 C C . PRO A 1 80 ? 10.506 4.136 -1.742 1.00 97.00 80 PRO A C 1
ATOM 612 O O . PRO A 1 80 ? 10.055 4.196 -2.888 1.00 97.00 80 PRO A O 1
ATOM 615 N N . GLU A 1 81 ? 11.729 4.568 -1.443 1.00 96.75 81 GLU A N 1
ATOM 616 C CA . GLU A 1 81 ? 12.702 4.886 -2.484 1.00 96.75 81 GLU A CA 1
ATOM 617 C C . GLU A 1 81 ? 13.113 3.598 -3.217 1.00 96.75 81 GLU A C 1
ATOM 619 O O . GLU A 1 81 ? 13.602 2.642 -2.603 1.00 96.75 81 GLU A O 1
ATOM 624 N N . ILE A 1 82 ? 12.932 3.598 -4.536 1.00 98.31 82 ILE A N 1
ATOM 625 C CA . ILE A 1 82 ? 13.348 2.518 -5.432 1.00 98.31 82 ILE A CA 1
ATOM 626 C C . ILE A 1 82 ? 14.674 2.914 -6.080 1.00 98.31 82 ILE A C 1
ATOM 628 O O . ILE A 1 82 ? 14.782 4.010 -6.632 1.00 98.31 82 ILE A O 1
ATOM 632 N N . LYS A 1 83 ? 15.653 2.016 -6.011 1.00 98.25 83 LYS A N 1
ATOM 633 C CA . LYS A 1 83 ? 17.012 2.147 -6.546 1.00 98.25 83 LYS A CA 1
ATOM 634 C C . LYS A 1 83 ? 17.258 1.101 -7.626 1.00 98.25 83 LYS A C 1
ATOM 636 O O . LYS A 1 83 ? 16.533 0.117 -7.699 1.00 98.25 83 LYS A O 1
ATOM 641 N N . GLU A 1 84 ? 18.275 1.319 -8.449 1.00 97.81 84 GLU A N 1
ATOM 642 C CA . GLU A 1 84 ? 18.594 0.485 -9.616 1.00 97.81 84 GLU A CA 1
ATOM 643 C C . GLU A 1 84 ? 18.792 -0.996 -9.251 1.00 97.81 84 GLU A C 1
ATOM 645 O O . GLU A 1 84 ? 18.332 -1.891 -9.953 1.00 97.81 84 GLU A O 1
ATOM 650 N N . GLU A 1 85 ? 19.434 -1.251 -8.115 1.00 97.69 85 GLU A N 1
ATOM 651 C CA . GLU A 1 85 ? 19.745 -2.579 -7.593 1.00 97.69 85 GLU A CA 1
ATOM 652 C C . GLU A 1 85 ? 18.563 -3.283 -6.904 1.00 97.69 85 GLU A C 1
ATOM 654 O O . GLU A 1 85 ? 18.695 -4.432 -6.470 1.00 97.69 85 GLU A O 1
ATOM 659 N N . ASP A 1 86 ? 17.414 -2.612 -6.771 1.00 98.56 86 ASP A N 1
ATOM 660 C CA . ASP A 1 86 ? 16.266 -3.193 -6.092 1.00 98.56 86 ASP A CA 1
ATOM 661 C C . ASP A 1 86 ? 15.642 -4.356 -6.865 1.00 98.56 86 ASP A C 1
ATOM 663 O O . ASP A 1 86 ? 15.555 -4.403 -8.091 1.00 98.56 86 ASP A O 1
ATOM 667 N N . HIS A 1 87 ? 15.113 -5.298 -6.098 1.00 97.94 87 HIS A N 1
ATOM 668 C CA . HIS A 1 87 ? 14.393 -6.461 -6.587 1.00 97.94 87 HIS A CA 1
ATOM 669 C C . HIS A 1 87 ? 13.219 -6.770 -5.642 1.00 97.94 87 HIS A C 1
ATOM 671 O O . HIS A 1 87 ? 13.144 -6.191 -4.556 1.00 97.94 87 HIS A O 1
ATOM 677 N N . PRO A 1 88 ? 12.298 -7.698 -5.976 1.00 97.19 88 PRO A N 1
ATOM 678 C CA . PRO A 1 88 ? 11.071 -7.898 -5.200 1.00 97.19 88 PRO A CA 1
ATOM 679 C C . PRO A 1 88 ? 11.300 -8.072 -3.693 1.00 97.19 88 PRO A C 1
ATOM 681 O O . PRO A 1 88 ? 10.608 -7.449 -2.894 1.00 97.19 88 PRO A O 1
ATOM 684 N N . ASN A 1 89 ? 12.328 -8.831 -3.292 1.00 97.62 89 ASN A N 1
ATOM 685 C CA . ASN A 1 89 ? 12.641 -9.017 -1.871 1.00 97.62 89 ASN A CA 1
ATOM 686 C C . ASN A 1 89 ? 13.123 -7.726 -1.171 1.00 97.62 89 ASN A C 1
ATOM 688 O O . ASN A 1 89 ? 12.650 -7.445 -0.073 1.00 97.62 89 ASN A O 1
ATOM 692 N N . SER A 1 90 ? 14.027 -6.939 -1.777 1.00 98.50 90 SER A N 1
ATOM 693 C CA . SER A 1 90 ? 14.523 -5.694 -1.160 1.00 98.50 90 SER A CA 1
ATOM 694 C C . SER A 1 90 ? 13.413 -4.644 -1.087 1.00 98.50 90 SER A C 1
ATOM 696 O O . SER A 1 90 ? 13.268 -3.949 -0.083 1.00 98.50 90 SER A O 1
ATOM 698 N N . LEU A 1 91 ? 12.561 -4.587 -2.114 1.00 98.56 91 LEU A N 1
ATOM 699 C CA . LEU A 1 91 ? 11.379 -3.731 -2.130 1.00 98.56 91 LEU A CA 1
ATOM 700 C C . LEU A 1 91 ? 10.375 -4.142 -1.056 1.00 98.56 91 LEU A C 1
ATOM 702 O O . LEU A 1 91 ? 9.868 -3.278 -0.350 1.00 98.56 91 LEU A O 1
ATOM 706 N N . CYS A 1 92 ? 10.121 -5.440 -0.884 1.00 97.69 92 CYS A N 1
ATOM 707 C CA . CYS A 1 92 ? 9.244 -5.940 0.172 1.00 97.69 92 CYS A CA 1
ATOM 708 C C . CYS A 1 92 ? 9.755 -5.539 1.566 1.00 97.69 92 CYS A C 1
ATOM 710 O O . CYS A 1 92 ? 8.979 -5.053 2.385 1.00 97.69 92 CYS A O 1
ATOM 712 N N . GLU A 1 93 ? 11.066 -5.639 1.812 1.00 98.00 93 GLU A N 1
ATOM 713 C CA . GLU A 1 93 ? 11.680 -5.180 3.063 1.00 98.00 93 GLU A CA 1
ATOM 714 C C . GLU A 1 93 ? 11.482 -3.671 3.282 1.00 98.00 93 GLU A C 1
ATOM 716 O O . GLU A 1 93 ? 11.081 -3.245 4.368 1.00 98.00 93 GLU A O 1
ATOM 721 N N . LYS A 1 94 ? 11.715 -2.850 2.251 1.00 98.38 94 LYS A N 1
ATOM 722 C CA . LYS A 1 94 ? 11.498 -1.397 2.322 1.00 98.38 94 LYS A CA 1
ATOM 723 C C . LYS A 1 94 ? 10.031 -1.045 2.583 1.00 98.38 94 LYS A C 1
ATOM 725 O O . LYS A 1 94 ? 9.753 -0.186 3.417 1.00 98.38 94 LYS A O 1
ATOM 730 N N . VAL A 1 95 ? 9.103 -1.720 1.904 1.00 98.31 95 VAL A N 1
ATOM 731 C CA . VAL A 1 95 ? 7.652 -1.563 2.090 1.00 98.31 95 VAL A CA 1
ATOM 732 C C . VAL A 1 95 ? 7.247 -1.943 3.513 1.00 98.31 95 VAL A C 1
ATOM 734 O O . VAL A 1 95 ? 6.503 -1.198 4.144 1.00 98.31 95 VAL A O 1
ATOM 737 N N . ALA A 1 96 ? 7.768 -3.048 4.051 1.00 96.94 96 ALA A N 1
ATOM 738 C CA . ALA A 1 96 ? 7.486 -3.471 5.418 1.00 96.94 96 ALA A CA 1
ATOM 739 C C . ALA A 1 96 ? 7.990 -2.445 6.446 1.00 96.94 96 ALA A C 1
ATOM 741 O O . ALA A 1 96 ? 7.233 -2.049 7.330 1.00 96.94 96 ALA A O 1
ATOM 742 N N . LYS A 1 97 ? 9.231 -1.954 6.303 1.00 97.06 97 LYS A N 1
ATOM 743 C CA . LYS A 1 97 ? 9.793 -0.910 7.182 1.00 97.06 97 LYS A CA 1
ATOM 744 C C . LYS A 1 97 ? 8.945 0.363 7.166 1.00 97.06 97 LYS A C 1
ATOM 746 O O . LYS A 1 97 ? 8.589 0.870 8.227 1.00 97.06 97 LYS A O 1
ATOM 751 N N . LEU A 1 98 ? 8.578 0.835 5.975 1.00 97.62 98 LEU A N 1
ATOM 752 C CA . LEU A 1 98 ? 7.703 1.994 5.803 1.00 97.62 98 LEU A CA 1
ATOM 753 C C . LEU A 1 98 ? 6.320 1.761 6.432 1.00 97.62 98 LEU A C 1
ATOM 755 O O . LEU A 1 98 ? 5.819 2.607 7.166 1.00 97.62 98 LEU A O 1
ATOM 759 N N . GLY A 1 99 ? 5.717 0.597 6.189 1.00 97.44 99 GLY A N 1
ATOM 760 C CA . GLY A 1 99 ? 4.430 0.210 6.765 1.00 97.44 99 GLY A CA 1
ATOM 761 C C . GLY A 1 99 ? 4.434 0.201 8.292 1.00 97.44 99 GLY A C 1
ATOM 762 O O . GLY A 1 99 ? 3.490 0.688 8.909 1.00 97.44 99 GLY A O 1
ATOM 763 N N . VAL A 1 100 ? 5.505 -0.302 8.912 1.00 96.75 100 VAL A N 1
ATOM 764 C CA . VAL A 1 100 ? 5.652 -0.312 10.375 1.00 96.75 100 VAL A CA 1
ATOM 765 C C . VAL A 1 100 ? 5.741 1.110 10.922 1.00 96.75 100 VAL A C 1
ATOM 767 O O . VAL A 1 100 ? 5.048 1.425 11.887 1.00 96.75 100 VAL A O 1
ATOM 770 N N . GLN A 1 101 ? 6.520 1.990 10.285 1.00 96.19 101 GLN A N 1
ATOM 771 C CA . GLN A 1 101 ? 6.590 3.404 10.672 1.00 96.19 101 GLN A CA 1
ATOM 772 C C . GLN A 1 101 ? 5.210 4.073 10.606 1.00 96.19 101 GLN A C 1
ATOM 774 O O . GLN A 1 101 ? 4.800 4.740 11.558 1.00 96.19 101 GLN A O 1
ATOM 779 N N . MET A 1 102 ? 4.462 3.835 9.524 1.00 97.56 102 MET A N 1
ATOM 780 C CA . MET A 1 102 ? 3.092 4.332 9.372 1.00 97.56 102 MET A CA 1
ATOM 781 C C . MET A 1 102 ? 2.151 3.784 10.448 1.00 97.56 102 MET A C 1
ATOM 783 O O . MET A 1 102 ? 1.352 4.538 10.995 1.00 97.56 102 MET A O 1
ATOM 787 N N . MET A 1 103 ? 2.253 2.493 10.777 1.00 97.31 103 MET A N 1
ATOM 788 C CA . MET A 1 103 ? 1.408 1.848 11.786 1.00 97.31 103 MET A CA 1
ATOM 789 C C . MET A 1 103 ? 1.657 2.423 13.183 1.00 97.31 103 MET A C 1
ATOM 791 O O . MET A 1 103 ? 0.703 2.738 13.890 1.00 97.31 103 MET A O 1
ATOM 795 N N . VAL A 1 104 ? 2.923 2.615 13.571 1.00 95.94 104 VAL A N 1
ATOM 796 C CA . VAL A 1 104 ? 3.281 3.244 14.855 1.00 95.94 104 VAL A CA 1
ATOM 797 C C . VAL A 1 104 ? 2.680 4.647 14.951 1.00 95.94 104 VAL A C 1
ATOM 799 O O . VAL A 1 104 ? 2.071 4.991 15.964 1.00 95.94 104 VAL A O 1
ATOM 802 N N . CYS A 1 105 ? 2.780 5.434 13.878 1.00 95.75 105 CYS A N 1
ATOM 803 C CA . CYS A 1 105 ? 2.194 6.772 13.838 1.00 95.75 105 CYS A CA 1
ATOM 804 C C . CYS A 1 105 ? 0.666 6.732 13.900 1.00 95.75 105 CYS A C 1
ATOM 806 O O . CYS A 1 105 ? 0.078 7.494 14.655 1.00 95.75 105 CYS A O 1
ATOM 808 N N . ALA A 1 106 ? 0.018 5.820 13.171 1.00 96.50 106 ALA A N 1
ATOM 809 C CA . ALA A 1 106 ? -1.434 5.665 13.205 1.00 96.50 106 ALA A CA 1
ATOM 810 C C . ALA A 1 106 ? -1.944 5.340 14.618 1.00 96.50 106 ALA A C 1
ATOM 812 O O . ALA A 1 106 ? -2.904 5.952 15.079 1.00 96.50 106 ALA A O 1
ATOM 813 N N . VAL A 1 107 ? -1.276 4.430 15.337 1.00 96.12 107 VAL A N 1
ATOM 814 C CA . VAL A 1 107 ? -1.622 4.109 16.731 1.00 96.12 107 VAL A CA 1
ATOM 815 C C . VAL A 1 107 ? -1.439 5.330 17.637 1.00 96.12 107 VAL A C 1
ATOM 817 O O . VAL A 1 107 ? -2.343 5.653 18.406 1.00 96.12 107 VAL A O 1
ATOM 820 N N . SER A 1 108 ? -0.321 6.050 17.501 1.00 94.69 108 SER A N 1
ATOM 821 C CA . SER A 1 108 ? -0.064 7.281 18.262 1.00 94.69 108 SER A CA 1
ATOM 822 C C . SER A 1 108 ? -1.112 8.370 17.991 1.00 94.69 108 SER A C 1
ATOM 824 O O . SER A 1 108 ? -1.571 9.058 18.903 1.00 94.69 108 SER A O 1
ATOM 826 N N . ASP A 1 109 ? -1.548 8.510 16.741 1.00 94.94 109 ASP A N 1
ATOM 827 C CA . ASP A 1 109 ? -2.557 9.490 16.351 1.00 94.94 109 ASP A CA 1
ATOM 828 C C . ASP A 1 109 ? -3.948 9.129 16.877 1.00 94.94 109 ASP A C 1
ATOM 830 O O . ASP A 1 109 ? -4.732 10.026 17.199 1.00 94.94 109 ASP A O 1
ATOM 834 N N . ILE A 1 110 ? -4.268 7.835 16.979 1.00 95.50 110 ILE A N 1
ATOM 835 C CA . ILE A 1 110 ? -5.503 7.362 17.616 1.00 95.50 110 ILE A CA 1
ATOM 836 C C . ILE A 1 110 ? -5.482 7.698 19.107 1.00 95.50 110 ILE A C 1
ATOM 838 O O . ILE A 1 110 ? -6.448 8.277 19.604 1.00 95.50 110 ILE A O 1
ATOM 842 N N . GLU A 1 111 ? -4.382 7.397 19.801 1.00 94.25 111 GLU A N 1
ATOM 843 C CA . GLU A 1 111 ? -4.205 7.712 21.225 1.00 94.25 1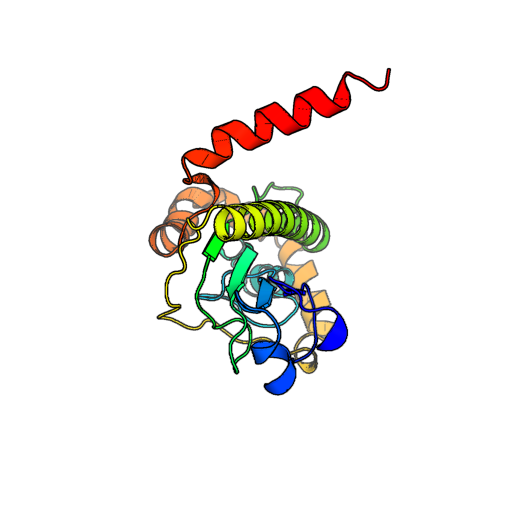11 GLU A CA 1
ATOM 844 C C . GLU A 1 111 ? -4.377 9.217 21.491 1.00 94.25 111 GLU A C 1
ATOM 846 O O . GLU A 1 111 ? -5.081 9.628 22.412 1.00 94.25 111 GLU A O 1
ATOM 851 N N . GLN A 1 112 ? -3.817 10.053 20.615 1.00 94.50 112 GLN A N 1
ATOM 852 C CA . GLN A 1 112 ? -3.903 11.513 20.696 1.00 94.50 112 GLN A CA 1
ATOM 853 C C . GLN A 1 112 ? -5.198 12.093 20.102 1.00 94.50 112 GLN A C 1
ATOM 855 O O . GLN A 1 112 ? -5.325 13.311 19.985 1.00 94.50 112 GLN A O 1
ATOM 860 N N . SER A 1 113 ? -6.166 11.250 19.720 1.00 94.50 113 SER A N 1
ATOM 861 C CA . SER A 1 113 ? -7.460 11.663 19.149 1.00 94.50 113 SER A CA 1
ATOM 862 C C . SER A 1 113 ? -7.344 12.581 17.921 1.00 94.50 113 SER A C 1
ATOM 864 O O . SER A 1 113 ? -8.170 13.468 17.709 1.00 94.50 113 SER A O 1
ATOM 866 N N . ARG A 1 114 ? -6.313 12.368 17.098 1.00 94.00 114 ARG A N 1
ATOM 867 C CA . ARG A 1 114 ? -6.018 13.151 15.886 1.00 94.00 114 ARG A CA 1
ATOM 868 C C . ARG A 1 114 ? -5.849 12.306 14.623 1.00 94.00 114 ARG A C 1
ATOM 870 O O . ARG A 1 114 ? -5.490 12.844 13.579 1.00 94.00 114 ARG A O 1
ATOM 877 N N . CYS A 1 115 ? -6.106 11.002 14.713 1.00 94.44 115 CYS A N 1
ATOM 878 C CA . CYS A 1 115 ? -6.139 10.106 13.563 1.00 94.44 115 CYS A CA 1
ATOM 879 C C . CYS A 1 115 ? -7.164 10.595 12.536 1.00 94.44 115 CYS A C 1
ATOM 881 O O . CYS A 1 115 ? -8.332 10.812 12.862 1.00 94.44 115 CYS A O 1
ATOM 883 N N . GLN A 1 116 ? -6.727 10.726 11.286 1.00 94.00 116 GLN A N 1
ATOM 884 C CA . GLN A 1 116 ? -7.590 11.023 10.151 1.00 94.00 116 GLN A CA 1
ATOM 885 C C . GLN A 1 116 ? -7.568 9.839 9.197 1.00 94.00 116 GLN A C 1
ATOM 887 O O . GLN A 1 116 ? -6.502 9.331 8.855 1.00 94.00 116 GLN A O 1
ATOM 892 N N . ALA A 1 117 ? -8.750 9.413 8.768 1.00 96.94 117 ALA A N 1
ATOM 893 C CA . ALA A 1 117 ? -8.896 8.400 7.742 1.00 96.94 117 ALA A CA 1
ATOM 894 C C . ALA A 1 117 ? -9.748 8.941 6.603 1.00 96.94 117 ALA A C 1
ATOM 896 O O . ALA A 1 117 ? -10.708 9.684 6.816 1.00 96.94 117 ALA A O 1
ATOM 897 N N . THR A 1 118 ? -9.370 8.559 5.395 1.00 97.88 118 THR A N 1
ATOM 898 C CA . THR A 1 118 ? -10.003 9.000 4.162 1.00 97.88 118 THR A CA 1
ATOM 899 C C . THR A 1 118 ? -10.553 7.780 3.447 1.00 97.88 118 THR A C 1
ATOM 901 O O . THR A 1 118 ? -9.861 6.774 3.277 1.00 97.88 118 THR A O 1
ATOM 904 N N . LYS A 1 119 ? -11.810 7.869 3.020 1.00 97.44 119 LYS A N 1
ATOM 905 C CA . LYS A 1 119 ? -12.489 6.773 2.339 1.00 97.44 119 LYS A CA 1
ATOM 906 C C . LYS A 1 119 ? -11.765 6.383 1.052 1.00 97.44 119 LYS A C 1
ATOM 908 O O . LYS A 1 119 ? -11.403 7.236 0.241 1.00 97.44 119 LYS A O 1
ATOM 913 N N . LEU A 1 120 ? -11.595 5.079 0.841 1.00 96.69 120 LEU A N 1
ATOM 914 C CA . LEU A 1 120 ? -11.066 4.557 -0.413 1.00 96.69 120 LEU A CA 1
ATOM 915 C C . LEU A 1 120 ? -12.158 4.578 -1.496 1.00 96.69 120 LEU A C 1
ATOM 917 O O . LEU A 1 120 ? -12.986 3.672 -1.579 1.00 96.69 120 LEU A O 1
ATOM 921 N N . GLU A 1 121 ? -12.147 5.605 -2.346 1.00 93.88 121 GLU A N 1
ATOM 922 C CA . GLU A 1 121 ? -13.156 5.757 -3.408 1.00 93.88 121 GLU A CA 1
ATOM 923 C C . GLU A 1 121 ? -12.947 4.789 -4.580 1.00 93.88 121 GLU A C 1
ATOM 925 O O . GLU A 1 121 ? -13.902 4.274 -5.161 1.00 93.88 121 GLU A O 1
ATOM 930 N N . THR A 1 122 ? -11.689 4.516 -4.937 1.00 94.56 122 THR A N 1
ATOM 931 C CA . THR A 1 122 ? -11.342 3.607 -6.038 1.00 94.56 122 THR A CA 1
ATOM 932 C C . THR A 1 122 ? -10.620 2.388 -5.498 1.00 94.56 122 THR A C 1
ATOM 934 O O . THR A 1 122 ? -9.609 2.510 -4.813 1.00 94.56 122 THR A O 1
ATOM 937 N N . LYS A 1 123 ? -11.125 1.201 -5.837 1.00 96.00 123 LYS A N 1
ATOM 938 C CA . LYS A 1 123 ? -10.539 -0.076 -5.431 1.00 96.00 123 LYS A CA 1
ATOM 939 C C . LYS A 1 123 ? -9.652 -0.622 -6.546 1.00 96.00 123 LYS A C 1
ATOM 941 O O . LYS A 1 123 ? -10.119 -0.825 -7.665 1.00 96.00 123 LYS A O 1
ATOM 946 N N . GLY A 1 124 ? -8.395 -0.906 -6.219 1.00 96.38 124 GLY A N 1
ATOM 947 C CA . GLY A 1 124 ? -7.427 -1.464 -7.158 1.00 96.38 124 GLY A CA 1
ATOM 948 C C . GLY A 1 124 ? -7.667 -2.933 -7.506 1.00 96.38 124 GLY A C 1
ATOM 949 O O . GLY A 1 124 ? -8.585 -3.588 -6.986 1.00 96.38 124 GLY A O 1
ATOM 950 N N . ARG A 1 125 ? -6.778 -3.463 -8.359 1.00 97.94 125 ARG A N 1
ATOM 951 C CA . ARG A 1 125 ? -6.733 -4.886 -8.733 1.00 97.94 125 ARG A CA 1
ATOM 952 C C . ARG A 1 125 ? -6.543 -5.737 -7.479 1.00 97.94 125 ARG A C 1
ATOM 954 O O . ARG A 1 125 ? -5.674 -5.437 -6.665 1.00 97.94 125 ARG A O 1
ATOM 961 N N . LEU A 1 126 ? -7.353 -6.782 -7.339 1.00 97.44 126 LEU A N 1
ATOM 962 C CA . LEU A 1 126 ? -7.289 -7.721 -6.223 1.00 97.44 126 LEU A CA 1
ATOM 963 C C . LEU A 1 126 ? -6.511 -8.968 -6.642 1.00 97.44 126 LEU A C 1
ATOM 965 O O . LEU A 1 126 ? -6.899 -9.631 -7.602 1.00 97.44 126 LEU A O 1
ATOM 969 N N . TYR A 1 127 ? -5.459 -9.291 -5.895 1.00 96.62 127 TYR A N 1
ATOM 970 C CA . TYR A 1 127 ? -4.646 -10.483 -6.104 1.00 96.62 127 TYR A CA 1
ATOM 971 C C . TYR A 1 127 ? -4.780 -11.442 -4.924 1.00 96.62 127 TYR A C 1
ATOM 973 O O . TYR A 1 127 ? -4.513 -11.082 -3.778 1.00 96.62 127 TYR A O 1
ATOM 981 N N . LEU A 1 128 ? -5.203 -12.673 -5.201 1.00 95.00 128 LEU A N 1
ATOM 982 C CA . LEU A 1 128 ? -5.412 -13.710 -4.191 1.00 95.00 128 LEU A CA 1
ATOM 983 C C . LEU A 1 128 ? -4.248 -14.704 -4.168 1.00 95.00 128 LEU A C 1
ATOM 985 O O . LEU A 1 128 ? -3.414 -14.740 -5.072 1.00 95.00 128 LEU A O 1
ATOM 989 N N . ASN A 1 129 ? -4.181 -15.508 -3.107 1.00 93.00 129 ASN A N 1
ATOM 990 C CA . ASN A 1 129 ? -3.044 -16.392 -2.849 1.00 93.00 129 ASN A CA 1
ATOM 991 C C . ASN A 1 129 ? -2.798 -17.408 -3.977 1.00 93.00 129 ASN A C 1
ATOM 993 O O . ASN A 1 129 ? -1.657 -17.689 -4.324 1.00 93.00 129 ASN A O 1
ATOM 997 N N . ASP A 1 130 ? -3.868 -17.950 -4.552 1.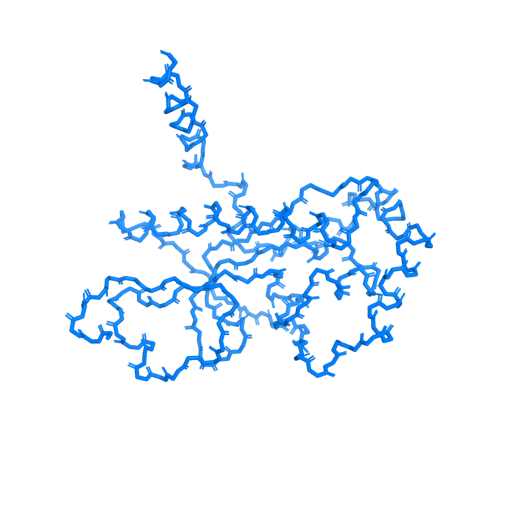00 94.25 130 ASP A N 1
ATOM 998 C CA . ASP A 1 130 ? -3.833 -18.938 -5.633 1.00 94.25 130 ASP A CA 1
ATOM 999 C C . ASP A 1 130 ? -3.410 -18.356 -6.992 1.00 94.25 130 ASP A C 1
ATOM 1001 O O . ASP A 1 130 ? -3.058 -19.109 -7.899 1.00 94.25 130 ASP A O 1
ATOM 1005 N N . MET A 1 131 ? -3.388 -17.026 -7.130 1.00 96.00 131 MET A N 1
ATOM 1006 C CA . MET A 1 131 ? -2.957 -16.346 -8.353 1.00 96.00 131 MET A CA 1
ATOM 1007 C C . MET A 1 131 ? -1.431 -16.251 -8.474 1.00 96.00 131 MET A C 1
ATOM 1009 O O . MET A 1 131 ? -0.923 -16.051 -9.577 1.00 96.00 131 MET A O 1
ATOM 1013 N N . PHE A 1 132 ? -0.689 -16.355 -7.364 1.00 96.06 132 PHE A N 1
ATOM 1014 C CA . PHE A 1 132 ? 0.765 -16.186 -7.361 1.00 96.06 132 PHE A CA 1
ATOM 1015 C C . PHE A 1 132 ? 1.489 -17.535 -7.282 1.00 96.06 132 PHE A C 1
ATOM 1017 O O . PHE A 1 132 ? 1.862 -18.019 -6.214 1.00 96.06 132 PHE A O 1
ATOM 1024 N N . ASP A 1 133 ? 1.696 -18.148 -8.446 1.00 96.88 133 ASP A N 1
ATOM 1025 C CA . ASP A 1 133 ? 2.380 -19.432 -8.584 1.00 96.88 133 ASP A CA 1
ATOM 1026 C C . ASP A 1 133 ? 3.878 -19.284 -8.944 1.00 96.88 133 ASP A C 1
ATOM 1028 O O . ASP A 1 133 ? 4.454 -18.195 -9.048 1.00 96.88 133 ASP A O 1
ATOM 1032 N N . VAL A 1 134 ? 4.544 -20.420 -9.171 1.00 97.38 134 VAL A N 1
ATOM 1033 C CA . VAL A 1 134 ? 5.957 -20.455 -9.589 1.00 97.38 134 VAL A CA 1
ATOM 1034 C C . VAL A 1 134 ? 6.179 -19.745 -10.933 1.00 97.38 134 VAL A C 1
ATOM 1036 O O . VAL A 1 134 ? 7.266 -19.206 -11.166 1.00 97.38 134 VAL A O 1
ATOM 1039 N N . ARG A 1 135 ? 5.182 -19.726 -11.829 1.00 97.62 135 ARG A N 1
ATOM 1040 C CA . ARG A 1 135 ? 5.283 -19.044 -13.126 1.00 97.62 135 ARG A CA 1
ATOM 1041 C C . ARG A 1 135 ? 5.219 -17.535 -12.936 1.00 97.62 135 ARG A C 1
ATOM 1043 O O . ARG A 1 135 ? 6.078 -16.851 -13.489 1.00 97.62 135 ARG A O 1
ATOM 1050 N N . ALA A 1 136 ? 4.289 -17.039 -12.120 1.00 98.00 136 ALA A N 1
ATOM 1051 C CA . ALA A 1 136 ? 4.198 -15.630 -11.752 1.00 98.00 136 ALA A CA 1
ATOM 1052 C C . ALA A 1 136 ? 5.528 -15.149 -11.162 1.00 98.00 136 ALA A C 1
ATOM 1054 O O . ALA A 1 136 ? 6.150 -14.239 -11.710 1.00 98.00 136 ALA A O 1
ATOM 1055 N N . LYS A 1 137 ? 6.058 -15.867 -10.161 1.00 98.00 137 LYS A N 1
ATOM 1056 C CA . LYS A 1 137 ? 7.370 -15.566 -9.571 1.00 98.00 137 LYS A CA 1
ATOM 1057 C C . LYS A 1 137 ? 8.494 -15.556 -10.613 1.00 98.00 137 LYS A C 1
ATOM 1059 O O . LYS A 1 137 ? 9.325 -14.650 -10.618 1.00 98.00 137 LYS A O 1
ATOM 1064 N N . ARG A 1 138 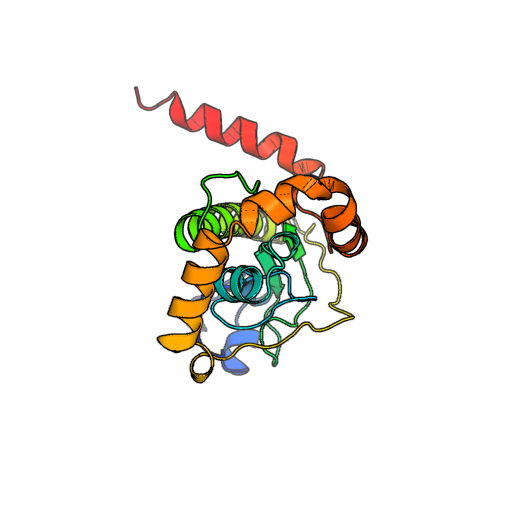? 8.534 -16.537 -11.523 1.00 98.44 138 ARG A N 1
ATOM 1065 C CA . ARG A 1 138 ? 9.544 -16.592 -12.596 1.00 98.44 138 ARG A CA 1
ATOM 1066 C C . ARG A 1 138 ? 9.464 -15.378 -13.520 1.00 98.44 138 ARG A C 1
ATOM 1068 O O . ARG A 1 138 ? 10.511 -14.838 -13.872 1.00 98.44 138 ARG A O 1
ATOM 1075 N N . ILE A 1 139 ? 8.257 -14.965 -13.906 1.00 98.62 139 ILE A N 1
ATOM 1076 C CA . ILE A 1 139 ? 8.038 -13.787 -14.751 1.00 98.62 139 ILE A CA 1
ATOM 1077 C C . ILE A 1 139 ? 8.476 -12.524 -14.012 1.00 98.62 139 ILE A C 1
ATOM 1079 O O . ILE A 1 139 ? 9.201 -11.731 -14.599 1.00 98.62 139 ILE A O 1
ATOM 1083 N N . THR A 1 140 ? 8.143 -12.365 -12.728 1.00 98.56 140 THR A N 1
ATOM 1084 C CA . THR A 1 140 ? 8.605 -11.227 -11.915 1.00 98.56 140 THR A CA 1
ATOM 1085 C C . THR A 1 140 ? 10.130 -11.097 -11.952 1.00 98.56 140 THR A C 1
ATOM 1087 O O . THR A 1 140 ? 10.659 -10.031 -12.258 1.00 98.56 140 THR A O 1
ATOM 1090 N N . TRP A 1 141 ? 10.859 -12.197 -11.742 1.00 98.50 141 TRP A N 1
ATOM 1091 C CA . TRP A 1 141 ? 12.324 -12.190 -11.833 1.00 98.50 141 TRP A CA 1
ATOM 1092 C C . TRP A 1 141 ? 12.852 -12.009 -13.258 1.00 98.50 141 TRP A C 1
ATOM 1094 O O . TRP A 1 141 ? 13.951 -11.487 -13.436 1.00 98.50 141 TRP A O 1
ATOM 1104 N N . GLN A 1 142 ? 12.096 -12.424 -14.278 1.00 98.62 142 GLN A N 1
ATOM 1105 C CA . GLN A 1 142 ? 12.426 -12.090 -15.661 1.00 98.62 142 GLN A CA 1
ATOM 1106 C C . GLN A 1 142 ? 12.301 -10.583 -15.898 1.00 98.62 142 GLN A C 1
ATOM 1108 O O . GLN A 1 142 ? 13.218 -10.014 -16.469 1.00 98.62 142 GLN A O 1
ATOM 1113 N N . ARG A 1 143 ? 11.260 -9.915 -15.379 1.00 98.50 143 ARG A N 1
ATOM 1114 C CA . ARG A 1 143 ? 11.112 -8.453 -15.496 1.00 98.50 143 ARG A CA 1
ATOM 1115 C C . ARG A 1 143 ? 12.291 -7.696 -14.894 1.00 98.50 143 ARG A C 1
ATOM 1117 O O . ARG A 1 143 ? 12.745 -6.732 -15.497 1.00 98.50 143 ARG A O 1
ATOM 1124 N N . ILE A 1 144 ? 12.806 -8.154 -13.752 1.00 98.50 144 ILE A N 1
ATOM 1125 C CA . ILE A 1 144 ? 14.035 -7.604 -13.160 1.00 98.50 144 ILE A CA 1
ATOM 1126 C C . ILE A 1 144 ? 15.219 -7.741 -14.122 1.00 98.50 144 ILE A C 1
ATOM 1128 O O . ILE A 1 144 ? 15.886 -6.751 -14.398 1.00 98.50 144 ILE A O 1
ATOM 1132 N N . ARG A 1 145 ? 15.448 -8.935 -14.688 1.00 98.38 145 ARG A N 1
ATOM 1133 C CA . ARG A 1 145 ? 16.518 -9.148 -15.683 1.00 98.38 145 ARG A CA 1
ATOM 1134 C C . ARG A 1 145 ? 16.328 -8.326 -16.958 1.00 98.38 145 ARG A C 1
ATOM 1136 O O . ARG A 1 145 ? 17.316 -7.930 -17.561 1.00 98.38 145 ARG A O 1
ATOM 1143 N N . ASP A 1 146 ? 15.082 -8.066 -17.341 1.00 98.38 146 ASP A N 1
ATOM 1144 C CA . ASP A 1 146 ? 14.724 -7.241 -18.497 1.00 98.38 146 ASP A CA 1
ATOM 1145 C C . ASP A 1 146 ? 14.865 -5.729 -18.219 1.00 98.38 146 ASP A C 1
ATOM 1147 O O . ASP A 1 146 ? 14.474 -4.928 -19.063 1.00 98.38 146 ASP A O 1
ATOM 1151 N N . GLY A 1 147 ? 15.368 -5.319 -17.047 1.00 98.25 147 GLY A N 1
ATOM 1152 C CA . GLY A 1 147 ? 15.627 -3.911 -16.732 1.00 98.25 147 GLY A CA 1
ATOM 1153 C C . GLY A 1 147 ? 14.388 -3.109 -16.329 1.00 98.25 147 GLY A C 1
ATOM 1154 O O . GLY A 1 1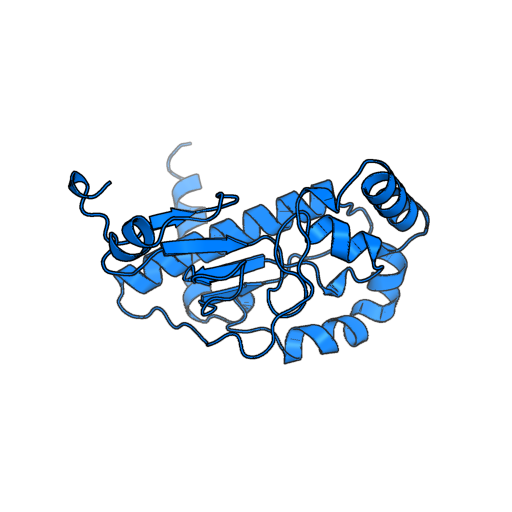47 ? 14.364 -1.897 -16.491 1.00 98.25 147 GLY A O 1
ATOM 1155 N N . VAL A 1 148 ? 13.338 -3.745 -15.790 1.00 98.62 148 VAL A N 1
ATOM 1156 C CA . VAL A 1 148 ? 12.090 -3.043 -15.409 1.00 98.62 148 VAL A CA 1
ATOM 1157 C C . VAL A 1 148 ? 12.300 -1.891 -14.417 1.00 98.62 148 VAL A C 1
ATOM 1159 O O . VAL A 1 148 ? 11.548 -0.917 -14.447 1.00 98.62 148 VAL A O 1
ATOM 1162 N N . ILE A 1 149 ? 13.299 -2.004 -13.537 1.00 98.56 149 ILE A N 1
ATOM 1163 C CA . ILE A 1 149 ? 13.654 -0.953 -12.581 1.00 98.56 149 ILE A CA 1
ATOM 1164 C C . ILE A 1 149 ? 14.344 0.200 -13.306 1.00 98.56 149 ILE A C 1
ATOM 1166 O O . ILE A 1 149 ? 13.894 1.334 -13.167 1.00 98.56 149 ILE A O 1
ATOM 1170 N N . SER A 1 150 ? 15.342 -0.089 -14.141 1.00 98.38 150 SER A N 1
ATOM 1171 C CA . SER A 1 150 ? 16.037 0.899 -14.975 1.00 98.38 150 SER A CA 1
ATOM 1172 C C . SER A 1 150 ? 15.059 1.656 -15.882 1.00 98.38 150 SER A C 1
ATOM 1174 O O . SER A 1 150 ? 15.074 2.885 -15.929 1.00 98.38 150 SER A O 1
ATOM 1176 N N . ASP A 1 151 ? 14.138 0.934 -16.530 1.00 98.12 151 ASP A N 1
ATOM 1177 C CA . ASP A 1 151 ? 13.062 1.491 -17.361 1.00 98.12 151 ASP A CA 1
ATOM 1178 C C . ASP A 1 151 ? 12.158 2.444 -16.566 1.00 98.12 151 ASP A C 1
ATOM 1180 O O . ASP A 1 151 ? 11.702 3.469 -17.072 1.00 98.12 151 ASP A O 1
ATOM 1184 N N . TYR A 1 152 ? 11.851 2.100 -15.313 1.00 98.25 152 TYR A N 1
ATOM 1185 C CA . TYR A 1 152 ? 11.099 2.979 -14.424 1.00 98.25 152 TYR A CA 1
ATOM 1186 C C . TYR A 1 152 ? 11.910 4.208 -14.022 1.00 98.25 152 TYR A C 1
ATOM 1188 O O . TYR A 1 152 ? 11.375 5.314 -14.077 1.00 98.25 152 TYR A O 1
ATOM 1196 N N . LEU A 1 153 ? 13.181 4.040 -13.658 1.00 98.31 153 LEU A N 1
ATOM 1197 C CA . LEU A 1 153 ? 14.037 5.139 -13.223 1.00 98.31 153 LEU A CA 1
ATOM 1198 C C . LEU A 1 153 ? 14.310 6.145 -14.349 1.00 98.31 153 LEU A C 1
ATOM 1200 O O . LEU A 1 153 ? 14.355 7.346 -14.081 1.00 98.31 153 LEU A O 1
ATOM 1204 N N . ALA A 1 154 ? 14.387 5.684 -15.599 1.00 98.12 154 ALA A N 1
ATOM 1205 C CA . ALA A 1 154 ? 14.557 6.533 -16.778 1.00 98.12 154 ALA A CA 1
ATOM 1206 C C . ALA A 1 154 ? 13.408 7.539 -16.993 1.00 98.12 154 ALA A C 1
ATOM 1208 O O . ALA A 1 154 ? 13.647 8.626 -17.515 1.00 98.12 154 ALA A O 1
ATOM 1209 N N . ASP A 1 155 ? 12.181 7.212 -16.566 1.00 96.06 155 ASP A N 1
ATOM 1210 C CA . ASP A 1 155 ? 10.999 8.087 -16.668 1.00 96.06 155 ASP A CA 1
ATOM 1211 C C . ASP A 1 155 ? 10.287 8.269 -15.313 1.00 96.06 155 ASP A C 1
ATOM 1213 O O . ASP A 1 155 ? 9.062 8.409 -15.207 1.00 96.06 155 ASP A O 1
ATOM 1217 N N . LYS A 1 156 ? 11.068 8.245 -14.226 1.00 96.62 156 LYS A N 1
ATOM 1218 C CA . LYS A 1 156 ? 10.546 8.205 -12.854 1.00 96.62 156 LYS A CA 1
ATOM 1219 C C . LYS A 1 156 ? 9.562 9.334 -12.574 1.00 96.62 156 LYS A C 1
ATOM 1221 O O . LYS A 1 156 ? 8.492 9.099 -12.023 1.00 96.62 156 LYS A O 1
ATOM 1226 N N . ALA A 1 157 ? 9.907 10.560 -12.965 1.00 95.50 157 ALA A N 1
ATOM 1227 C CA . ALA A 1 157 ? 9.110 11.742 -12.654 1.00 95.50 157 ALA A CA 1
ATOM 1228 C C . ALA A 1 157 ? 7.710 11.694 -13.289 1.00 95.50 157 ALA A C 1
ATOM 1230 O O . ALA A 1 157 ? 6.721 12.004 -12.619 1.00 95.50 157 ALA A O 1
ATOM 1231 N N . ALA A 1 158 ? 7.599 11.288 -14.559 1.00 95.19 158 ALA A N 1
ATOM 1232 C CA . ALA A 1 158 ? 6.306 11.212 -15.234 1.00 95.19 158 ALA A CA 1
ATOM 1233 C C . ALA A 1 158 ? 5.457 10.059 -14.689 1.00 95.19 158 ALA A C 1
ATOM 1235 O O . ALA A 1 158 ? 4.255 10.224 -14.460 1.00 95.19 158 ALA A O 1
ATOM 1236 N N . ARG A 1 159 ? 6.088 8.908 -14.428 1.00 95.38 159 ARG A N 1
ATOM 1237 C CA . ARG A 1 159 ? 5.423 7.734 -13.855 1.00 95.38 159 ARG A CA 1
ATOM 1238 C C . ARG A 1 159 ? 4.915 8.007 -12.444 1.00 95.38 159 ARG A C 1
ATOM 1240 O O . ARG A 1 159 ? 3.746 7.744 -12.164 1.00 95.38 159 ARG A O 1
ATOM 1247 N N . ASP A 1 160 ? 5.743 8.624 -11.604 1.00 96.31 160 ASP A N 1
ATOM 1248 C CA . ASP A 1 160 ? 5.401 8.982 -10.228 1.00 96.31 160 ASP A CA 1
ATOM 1249 C C . ASP A 1 160 ? 4.270 9.991 -10.146 1.00 96.31 160 ASP A C 1
ATOM 1251 O O . ASP A 1 160 ? 3.398 9.838 -9.294 1.00 96.31 160 ASP A O 1
ATOM 1255 N N . LYS A 1 161 ? 4.235 10.979 -11.048 1.00 93.50 161 LYS A N 1
ATOM 1256 C CA . LYS A 1 161 ? 3.180 12.001 -11.078 1.00 93.50 161 LYS A CA 1
ATOM 1257 C C . LYS A 1 161 ? 1.775 11.393 -11.142 1.00 93.50 161 LYS A C 1
ATOM 1259 O O . LYS A 1 161 ? 0.840 11.957 -10.579 1.00 93.50 161 LYS A O 1
ATOM 1264 N N . ARG A 1 162 ? 1.618 10.243 -11.808 1.00 86.38 162 ARG A N 1
ATOM 1265 C CA . ARG A 1 162 ? 0.334 9.525 -11.888 1.00 86.38 162 ARG A CA 1
ATOM 1266 C C . ARG A 1 162 ? -0.094 8.943 -10.544 1.00 86.38 162 ARG A C 1
ATOM 1268 O O . ARG A 1 162 ? -1.285 8.854 -10.278 1.00 86.38 162 ARG A O 1
ATOM 1275 N N . ILE A 1 163 ? 0.872 8.555 -9.717 1.00 92.62 163 ILE A N 1
ATOM 1276 C CA . ILE A 1 163 ? 0.635 7.923 -8.421 1.00 92.62 163 ILE A CA 1
ATOM 1277 C C . ILE A 1 163 ? 0.473 8.982 -7.336 1.00 92.62 163 ILE A C 1
ATOM 1279 O O . ILE A 1 163 ? -0.521 8.954 -6.615 1.00 92.62 163 ILE A O 1
ATOM 1283 N N . THR A 1 164 ? 1.394 9.945 -7.250 1.00 90.25 164 THR A N 1
ATOM 1284 C CA . THR A 1 164 ? 1.412 10.957 -6.180 1.00 90.25 164 THR A CA 1
ATOM 1285 C C . THR A 1 164 ? 0.157 11.822 -6.165 1.00 90.25 164 THR A C 1
ATOM 1287 O O . THR A 1 164 ? -0.350 12.127 -5.094 1.00 90.25 164 THR A O 1
ATOM 1290 N N . ALA A 1 165 ? -0.427 12.121 -7.329 1.00 89.00 165 ALA A N 1
ATOM 1291 C CA . ALA A 1 165 ? -1.698 12.846 -7.423 1.00 89.00 165 ALA A CA 1
ATOM 1292 C C . ALA A 1 165 ? -2.905 12.090 -6.827 1.00 89.00 165 ALA A C 1
ATOM 1294 O O . ALA A 1 165 ? -3.963 12.682 -6.635 1.00 89.00 165 ALA A O 1
ATOM 1295 N N . SER A 1 166 ? -2.761 10.788 -6.568 1.00 91.38 166 SER A N 1
ATOM 1296 C CA . SER A 1 166 ? -3.813 9.902 -6.056 1.00 91.38 166 SER A CA 1
ATOM 1297 C C . SER A 1 166 ? -3.481 9.283 -4.696 1.00 91.38 166 SER A C 1
ATOM 1299 O O . SER A 1 166 ? -4.243 8.441 -4.218 1.00 91.38 166 SER A O 1
ATOM 1301 N N . LEU A 1 167 ? -2.334 9.634 -4.099 1.00 93.75 167 LEU A N 1
ATOM 1302 C CA . LEU A 1 167 ? -1.975 9.139 -2.774 1.00 93.75 167 LEU A CA 1
ATOM 1303 C C . LEU A 1 167 ? -2.910 9.743 -1.734 1.00 93.75 167 LEU A C 1
ATOM 1305 O O . LEU A 1 167 ? -3.146 10.950 -1.696 1.00 93.75 167 LEU A O 1
ATOM 1309 N N . ILE A 1 168 ? -3.430 8.876 -0.877 1.00 94.94 168 ILE A N 1
ATOM 1310 C CA . ILE A 1 168 ? -4.313 9.260 0.211 1.00 94.94 168 ILE A CA 1
ATOM 1311 C C . ILE A 1 168 ? -3.462 9.430 1.462 1.00 94.94 168 ILE A C 1
ATOM 1313 O O . ILE A 1 168 ? -2.750 8.503 1.846 1.00 94.94 168 ILE A O 1
ATOM 1317 N N . ASN A 1 169 ? -3.557 10.603 2.093 1.00 94.50 169 ASN A N 1
ATOM 1318 C CA . ASN A 1 169 ? -2.846 10.931 3.329 1.00 94.50 169 ASN A CA 1
ATOM 1319 C C . ASN A 1 169 ? -1.354 10.551 3.235 1.00 94.50 169 ASN A C 1
ATOM 1321 O O . ASN A 1 169 ? -0.870 9.692 3.975 1.00 94.50 169 ASN A O 1
ATOM 1325 N N . GLU A 1 170 ? -0.641 11.142 2.270 1.00 94.75 170 GLU A N 1
ATOM 1326 C CA . GLU A 1 170 ? 0.761 10.806 2.005 1.00 94.75 170 GLU A CA 1
ATOM 1327 C C . GLU A 1 170 ? 1.613 10.977 3.269 1.00 94.75 170 GLU A C 1
ATOM 1329 O O . GLU A 1 170 ? 1.759 12.079 3.800 1.00 94.75 170 GLU A O 1
ATOM 1334 N N . PHE A 1 171 ? 2.197 9.873 3.733 1.00 94.38 171 PHE A N 1
ATOM 1335 C CA . PHE A 1 171 ? 2.899 9.807 5.006 1.00 94.38 171 PHE A CA 1
ATOM 1336 C C . PHE A 1 171 ? 4.058 10.803 5.060 1.00 94.38 171 PHE A C 1
ATOM 1338 O O . PHE A 1 171 ? 4.133 11.604 5.980 1.00 94.38 171 PHE A O 1
ATOM 1345 N N . SER A 1 172 ? 4.898 10.867 4.025 1.00 88.88 172 SER A N 1
ATOM 1346 C CA . SER A 1 172 ? 6.021 11.814 3.926 1.00 88.88 172 SER A CA 1
ATOM 1347 C C . SER A 1 172 ? 5.623 13.293 3.995 1.00 88.88 172 SER A C 1
ATOM 1349 O O . SER A 1 172 ? 6.472 14.129 4.305 1.00 88.88 172 SER A O 1
ATOM 1351 N N . ALA A 1 173 ? 4.361 13.634 3.727 1.00 84.88 173 ALA A N 1
ATOM 1352 C CA . ALA A 1 173 ? 3.861 15.006 3.777 1.00 84.88 173 ALA A CA 1
ATOM 1353 C C . ALA A 1 173 ? 3.331 15.413 5.166 1.00 84.88 173 ALA A C 1
ATOM 1355 O O . ALA A 1 173 ? 2.947 16.569 5.360 1.00 84.88 173 ALA A O 1
ATOM 1356 N N . MET A 1 174 ? 3.308 14.497 6.141 1.00 77.69 174 MET A N 1
ATOM 1357 C CA . MET A 1 174 ? 2.685 14.737 7.442 1.00 77.69 174 MET A CA 1
ATOM 1358 C C . MET A 1 174 ? 3.556 15.628 8.349 1.00 77.69 174 MET A C 1
ATOM 1360 O O . MET A 1 174 ? 4.689 15.258 8.676 1.00 77.69 174 MET A O 1
ATOM 1364 N N . PRO A 1 175 ? 3.046 16.789 8.811 1.00 65.25 175 PRO A N 1
ATOM 1365 C CA . PRO A 1 175 ? 3.842 17.775 9.548 1.00 65.25 175 PRO A CA 1
ATOM 1366 C C . PRO A 1 175 ? 4.458 17.257 10.853 1.00 65.25 175 PRO A C 1
ATOM 1368 O O . PRO A 1 175 ? 5.560 17.670 11.212 1.00 65.25 175 PRO A O 1
ATOM 1371 N N . HIS A 1 176 ? 3.764 16.359 11.561 1.00 69.06 176 HIS A N 1
ATOM 1372 C CA . HIS A 1 176 ? 4.165 15.857 12.881 1.00 69.06 176 HIS A CA 1
ATOM 1373 C C . HIS A 1 176 ? 5.239 14.765 12.838 1.00 69.06 176 HIS A C 1
ATOM 1375 O O . HIS A 1 176 ? 5.869 14.501 13.860 1.00 69.06 176 HIS A O 1
ATOM 1381 N N . LEU A 1 177 ? 5.509 14.168 11.671 1.00 63.78 177 LEU A N 1
ATOM 1382 C CA . LEU A 1 177 ? 6.553 13.144 11.530 1.00 63.78 177 LEU A CA 1
ATOM 1383 C C . LEU A 1 177 ? 7.971 13.696 11.676 1.00 63.78 177 LEU A C 1
ATOM 1385 O O . LEU A 1 177 ? 8.896 12.932 11.950 1.00 63.78 177 LEU A O 1
ATOM 1389 N N . LYS A 1 178 ? 8.150 15.016 11.541 1.00 53.47 178 LYS A N 1
ATOM 1390 C CA . LYS A 1 178 ? 9.450 15.672 11.734 1.00 53.47 178 LYS A CA 1
ATOM 1391 C C . LYS A 1 178 ? 10.022 15.436 13.138 1.00 53.47 178 LYS A C 1
ATOM 1393 O O . LYS A 1 178 ? 11.234 15.365 13.273 1.00 53.47 178 LYS A O 1
ATOM 1398 N N . ASN A 1 179 ? 9.164 15.198 14.134 1.00 45.91 179 ASN A N 1
ATOM 1399 C CA . ASN A 1 179 ? 9.570 15.011 15.529 1.00 45.91 179 ASN A CA 1
ATOM 1400 C C . ASN A 1 179 ? 9.871 13.540 15.900 1.00 45.91 179 ASN A C 1
ATOM 1402 O O . ASN A 1 179 ? 10.470 13.281 16.938 1.00 45.91 179 ASN A O 1
ATOM 1406 N N . ILE A 1 180 ? 9.473 12.557 15.080 1.00 51.00 180 ILE A N 1
ATOM 1407 C CA . ILE A 1 180 ? 9.641 11.119 15.398 1.00 51.00 180 ILE A CA 1
ATOM 1408 C C . ILE A 1 180 ? 11.054 10.627 15.038 1.00 51.00 180 ILE A C 1
ATOM 1410 O O . ILE A 1 180 ? 11.618 9.760 15.712 1.00 51.00 180 ILE A O 1
ATOM 1414 N N . ASN A 1 181 ? 11.667 11.229 14.013 1.00 39.84 181 ASN A N 1
ATOM 1415 C CA . ASN A 1 181 ? 13.056 10.948 13.646 1.00 39.84 181 ASN A CA 1
ATOM 1416 C C . ASN A 1 181 ? 14.067 11.490 14.671 1.00 39.84 181 ASN A C 1
ATOM 1418 O O . ASN A 1 181 ? 15.157 10.940 14.764 1.00 39.84 181 ASN A O 1
ATOM 1422 N N . GLU A 1 182 ? 13.718 12.511 15.459 1.00 39.00 182 GLU A N 1
ATOM 1423 C CA . GLU A 1 182 ? 14.596 13.049 16.511 1.00 39.00 182 GLU A CA 1
ATOM 1424 C C . GLU A 1 182 ? 14.581 12.154 17.765 1.00 39.00 182 GLU A C 1
ATOM 1426 O O . GLU A 1 182 ? 15.638 11.773 18.265 1.00 39.00 182 GLU A O 1
ATOM 1431 N N . ALA A 1 183 ? 13.405 11.675 18.187 1.00 39.19 183 ALA A N 1
ATOM 1432 C CA . ALA A 1 183 ? 13.267 10.795 19.356 1.00 39.19 183 ALA A CA 1
ATOM 1433 C C . ALA A 1 183 ? 13.904 9.397 19.174 1.00 39.19 183 ALA A C 1
ATOM 1435 O O . ALA A 1 183 ? 14.323 8.760 20.139 1.00 39.19 183 ALA A O 1
ATOM 1436 N N . SER A 1 184 ? 14.010 8.914 17.930 1.00 37.84 184 SER A N 1
ATOM 1437 C CA . SER A 1 184 ? 14.627 7.612 17.615 1.00 37.84 184 SER A CA 1
ATOM 1438 C C . SER A 1 184 ? 16.163 7.642 17.678 1.00 37.84 184 SER A C 1
ATOM 1440 O O . SER A 1 184 ? 16.802 6.602 17.843 1.00 37.84 184 SER A O 1
ATOM 1442 N N . VAL A 1 185 ? 16.768 8.829 17.548 1.00 39.16 185 VAL A N 1
ATOM 1443 C CA . VAL A 1 185 ? 18.226 9.019 17.613 1.00 39.16 185 VAL A CA 1
ATOM 1444 C C . VAL A 1 185 ? 18.702 9.117 19.066 1.00 39.16 185 VAL A C 1
ATOM 1446 O O . VAL A 1 185 ? 19.764 8.585 19.388 1.00 39.16 185 VAL A O 1
ATOM 1449 N N . GLU A 1 186 ? 17.901 9.690 19.967 1.00 37.72 186 GLU A N 1
ATOM 1450 C CA . GLU A 1 186 ? 18.270 9.844 21.383 1.00 37.72 186 GLU A CA 1
ATOM 1451 C C . GLU A 1 186 ? 18.333 8.504 22.142 1.00 37.72 186 GLU A C 1
ATOM 1453 O O . GLU A 1 186 ? 19.265 8.276 22.910 1.00 37.72 186 GLU A O 1
ATOM 1458 N N . HIS A 1 187 ? 17.448 7.542 21.852 1.00 40.03 187 HIS A N 1
ATOM 1459 C CA . HIS A 1 187 ? 17.490 6.211 22.492 1.00 40.03 187 HIS A CA 1
ATOM 1460 C C . HIS A 1 187 ? 18.677 5.326 22.067 1.00 40.03 187 HIS A C 1
ATOM 1462 O O . HIS A 1 187 ? 18.924 4.285 22.676 1.00 40.03 187 HIS A O 1
ATOM 1468 N N . SER A 1 188 ? 19.434 5.737 21.047 1.00 41.50 188 SER A N 1
ATOM 1469 C CA . SER A 1 188 ? 20.639 5.028 20.597 1.00 41.50 188 SER A CA 1
ATOM 1470 C C . SER A 1 188 ? 21.915 5.510 21.301 1.00 41.50 188 SER A C 1
ATOM 1472 O O . SER A 1 188 ? 22.968 4.908 21.104 1.00 41.50 188 SER A O 1
ATOM 1474 N N . GLN A 1 189 ? 21.850 6.588 22.096 1.00 38.94 189 GLN A N 1
ATOM 1475 C CA . GLN A 1 189 ? 23.024 7.184 22.751 1.00 38.94 189 GLN A CA 1
ATOM 1476 C C . GLN A 1 189 ? 23.113 6.939 24.266 1.00 38.94 189 GLN A C 1
ATOM 1478 O O . GLN A 1 189 ? 24.149 7.236 24.851 1.00 38.94 189 GLN A O 1
ATOM 1483 N N . GLU A 1 190 ? 22.102 6.335 24.900 1.00 39.53 190 GLU A N 1
ATOM 1484 C CA . GLU A 1 190 ? 22.112 6.055 26.351 1.00 39.53 190 GLU A CA 1
ATOM 1485 C C . GLU A 1 190 ? 22.456 4.599 26.732 1.00 39.53 190 GLU A C 1
ATOM 1487 O O . GLU A 1 190 ? 22.403 4.238 27.905 1.00 39.53 190 GLU A O 1
ATOM 1492 N N . THR A 1 191 ? 22.851 3.746 25.779 1.00 43.81 191 THR A N 1
ATOM 1493 C CA . THR A 1 191 ? 23.279 2.353 26.062 1.00 43.81 191 THR A CA 1
ATOM 1494 C C . THR A 1 191 ? 24.685 2.015 25.551 1.00 43.81 191 THR A C 1
ATOM 1496 O O . THR A 1 191 ? 24.957 0.874 25.174 1.00 43.81 191 THR A O 1
ATOM 1499 N N . GLY A 1 192 ? 25.580 3.010 25.546 1.00 36.19 192 GLY A N 1
ATOM 1500 C CA . GLY A 1 192 ? 27.016 2.851 25.278 1.00 36.19 192 GLY A CA 1
ATOM 1501 C C . GLY A 1 192 ? 27.857 2.790 26.545 1.00 36.19 192 GLY A C 1
ATOM 1502 O O . GLY A 1 192 ? 27.584 3.599 27.459 1.00 36.19 192 GLY A O 1
#

Solvent-accessible surface area (backbone atoms only — not comparable to full-atom values): 10800 Å² total; per-residue (Å²): 109,77,91,69,64,42,58,59,44,80,44,66,87,69,74,93,77,54,70,82,60,51,70,55,21,81,75,30,34,38,34,42,40,59,15,32,35,59,60,30,20,64,50,64,33,40,45,49,20,41,52,71,65,35,64,71,58,39,15,14,26,30,25,39,68,48,99,59,73,63,56,28,36,35,42,30,22,46,63,59,91,84,53,77,88,58,46,60,69,59,49,46,52,43,24,49,55,53,33,51,56,50,47,56,50,50,54,52,25,51,76,68,74,64,61,58,67,44,78,57,87,53,78,28,54,76,34,55,77,89,73,64,44,74,64,52,54,51,47,25,57,45,32,56,74,70,37,46,48,52,60,43,61,77,45,37,71,69,55,36,54,68,44,63,80,66,54,55,55,45,48,91,74,43,82,74,59,69,60,55,65,55,61,63,54,57,73,70,68,79,80,120

Sequence (192 aa):
MRNLNPDVIAVCGASILKADMLSIPKHGVLNLHGGLSQFYRGLFTTDWAIYNREPECVGATVHFVSEGVDDGDVIYQGRPEIKEEDHPNSLCEKVAKLGVQMMVCAVSDIEQSRCQATKLETKGRLYLNDMFDVRAKRITWQRIRDGVISDYLADKAARDKRITASLINEFSAMPHLKNINEASVEHSQETG

pLDDT: mean 90.2, std 15.5, range [36.19, 98.69]